Protein AF-A0A2L2WN17-F1 (afdb_monomer_lite)

Structure (mmCIF, N/CA/C/O backbone):
data_AF-A0A2L2WN17-F1
#
_entry.id   AF-A0A2L2WN17-F1
#
loop_
_atom_site.group_PDB
_atom_site.id
_atom_site.type_symbol
_atom_site.label_atom_id
_atom_site.label_alt_id
_atom_site.label_comp_id
_atom_site.label_asym_id
_atom_site.label_entity_id
_atom_site.label_seq_id
_atom_site.pdbx_PDB_ins_code
_atom_site.Cartn_x
_atom_site.Cartn_y
_atom_site.Cartn_z
_atom_site.occupancy
_atom_site.B_iso_or_equiv
_atom_site.auth_seq_id
_atom_site.auth_comp_id
_atom_site.auth_asym_id
_atom_site.auth_atom_id
_atom_site.pdbx_PDB_model_num
ATOM 1 N N . MET A 1 1 ? -17.931 32.678 -26.148 1.00 61.03 1 MET A N 1
ATOM 2 C CA . MET A 1 1 ? -17.870 31.227 -25.832 1.00 61.03 1 MET A CA 1
ATOM 3 C C . MET A 1 1 ? -16.464 30.674 -25.555 1.00 61.03 1 MET A C 1
ATOM 5 O O . MET A 1 1 ? -16.342 29.899 -24.617 1.00 61.03 1 MET A O 1
ATOM 9 N N . LYS A 1 2 ? -15.397 31.056 -26.283 1.00 66.25 2 LYS A N 1
ATOM 10 C CA . LYS A 1 2 ? -14.026 30.529 -26.046 1.00 66.25 2 LYS A CA 1
ATOM 11 C C . LYS A 1 2 ? -13.434 30.841 -24.654 1.00 66.25 2 LYS A C 1
ATOM 13 O O . LYS A 1 2 ? -12.719 30.012 -24.104 1.00 66.25 2 LYS A O 1
ATOM 18 N N . TRP A 1 3 ? -13.763 31.990 -24.060 1.00 65.88 3 TRP A N 1
ATOM 19 C CA . TRP A 1 3 ? -13.237 32.398 -22.746 1.00 65.88 3 TRP A CA 1
ATOM 20 C C . TRP A 1 3 ? -13.796 31.559 -21.579 1.00 65.88 3 TRP A C 1
ATOM 22 O O . TRP A 1 3 ? -13.046 31.158 -20.696 1.00 65.88 3 TRP A O 1
ATOM 32 N N . LEU A 1 4 ? -15.081 31.182 -21.633 1.00 68.19 4 LEU A N 1
ATOM 33 C CA . LEU A 1 4 ? -15.718 30.273 -20.665 1.00 68.19 4 LEU A CA 1
ATOM 34 C C . LEU A 1 4 ? -15.180 28.836 -20.743 1.00 68.19 4 LEU A C 1
ATOM 36 O O . LEU A 1 4 ? -15.290 28.088 -19.773 1.00 68.19 4 LEU A O 1
ATOM 40 N N . LYS A 1 5 ? -14.642 28.431 -21.902 1.00 78.00 5 LYS A N 1
ATOM 41 C CA . LYS A 1 5 ? -13.980 27.133 -22.083 1.00 78.00 5 LYS A CA 1
ATOM 42 C C . LYS A 1 5 ? -12.584 27.152 -21.448 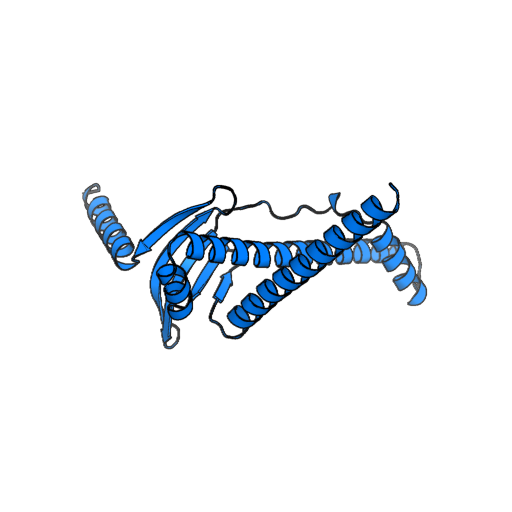1.00 78.00 5 LYS A C 1
ATOM 44 O O . LYS A 1 5 ? -12.337 26.342 -20.564 1.00 78.00 5 LYS A O 1
ATOM 49 N N . LYS A 1 6 ? -11.759 28.160 -21.765 1.00 78.25 6 LYS A N 1
ATOM 50 C CA . LYS A 1 6 ? -10.441 28.364 -21.128 1.00 78.25 6 LYS A CA 1
ATOM 51 C C . LYS A 1 6 ? -10.520 28.507 -19.604 1.00 78.25 6 LYS A C 1
ATOM 53 O O . LYS A 1 6 ? -9.694 27.952 -18.893 1.00 78.25 6 LYS A O 1
ATOM 58 N N . TRP A 1 7 ? -11.525 29.216 -19.084 1.00 81.38 7 TRP A N 1
ATOM 59 C CA . TRP A 1 7 ? -11.709 29.364 -17.635 1.00 81.38 7 TRP A CA 1
ATOM 60 C C . TRP A 1 7 ? -12.098 28.046 -16.947 1.00 81.38 7 TRP A C 1
ATOM 62 O O . TRP A 1 7 ? -11.632 27.757 -15.845 1.00 81.38 7 TRP A O 1
ATOM 72 N N . ARG A 1 8 ? -12.915 27.212 -17.608 1.00 80.69 8 ARG A N 1
ATOM 73 C CA . ARG A 1 8 ? -13.248 25.863 -17.122 1.00 80.69 8 ARG A CA 1
ATOM 74 C C . ARG A 1 8 ? -12.038 24.931 -17.145 1.00 80.69 8 ARG A C 1
ATOM 76 O O . ARG A 1 8 ? -11.821 24.240 -16.157 1.00 80.69 8 ARG A O 1
ATOM 83 N N . GLU A 1 9 ? -11.252 24.957 -18.218 1.00 85.31 9 GLU A N 1
ATOM 84 C CA . GLU A 1 9 ? -10.005 24.189 -18.349 1.00 85.31 9 GLU A CA 1
ATOM 85 C C . GLU A 1 9 ? -8.996 24.582 -17.258 1.00 85.31 9 GLU A C 1
ATOM 87 O O . GLU A 1 9 ? -8.499 23.716 -16.545 1.00 85.31 9 GLU A O 1
ATOM 92 N N . HIS A 1 10 ? -8.787 25.883 -17.024 1.00 84.56 10 HIS A N 1
ATOM 93 C CA . HIS A 1 10 ? -7.907 26.372 -15.956 1.00 84.56 10 HIS A CA 1
ATOM 94 C C . HIS A 1 10 ? -8.368 25.923 -14.562 1.00 84.56 10 HIS A C 1
ATOM 96 O O . HIS A 1 10 ? -7.569 25.448 -13.760 1.00 84.56 10 HIS A O 1
ATOM 102 N N . ARG A 1 11 ? -9.674 26.008 -14.266 1.00 86.62 11 ARG A N 1
ATOM 103 C CA . ARG A 1 11 ? -10.227 25.507 -12.995 1.00 86.62 11 ARG A CA 1
ATOM 104 C C . ARG A 1 11 ? -10.081 23.994 -12.836 1.00 86.62 11 ARG A C 1
ATOM 106 O O . ARG A 1 11 ? -9.944 23.524 -11.708 1.00 86.62 11 ARG A O 1
ATOM 113 N N . GLN A 1 12 ? -10.186 23.224 -13.918 1.00 85.50 12 GLN A N 1
ATOM 114 C CA . GLN A 1 12 ? -9.971 21.777 -13.871 1.00 85.50 12 GLN A CA 1
ATOM 115 C C . GLN A 1 12 ? -8.503 21.448 -13.597 1.00 85.50 12 GLN A C 1
ATOM 117 O O . GLN A 1 12 ? -8.232 20.609 -12.741 1.00 85.50 12 GLN A O 1
ATOM 122 N N . GLU A 1 13 ? -7.576 22.160 -14.234 1.00 87.12 13 GLU A N 1
ATOM 123 C CA . GLU A 1 13 ? -6.143 21.988 -13.998 1.00 87.12 13 GLU A CA 1
ATOM 124 C C . GLU A 1 13 ? -5.754 22.370 -12.562 1.00 87.12 13 GLU A C 1
ATOM 126 O O . GLU A 1 13 ? -5.099 21.596 -11.870 1.00 87.12 13 GLU A O 1
ATOM 131 N N . GLU A 1 14 ? -6.255 23.490 -12.033 1.00 87.69 14 GLU A N 1
ATOM 132 C CA . GLU A 1 14 ? -6.044 23.857 -10.625 1.00 87.69 14 GLU A CA 1
ATOM 133 C C . GLU A 1 14 ? -6.566 22.793 -9.651 1.00 87.69 14 GLU A C 1
ATOM 135 O O . GLU A 1 14 ? -5.920 22.492 -8.644 1.00 87.69 14 GLU A O 1
ATOM 140 N N . LYS A 1 15 ? -7.745 22.217 -9.925 1.00 86.56 15 LYS A N 1
ATOM 141 C CA . LYS A 1 15 ? -8.297 21.123 -9.112 1.00 86.56 15 LYS A CA 1
ATOM 142 C C . LYS A 1 15 ? -7.402 19.891 -9.170 1.00 86.56 15 LYS A C 1
ATOM 144 O O . LYS A 1 15 ? -7.154 19.286 -8.130 1.00 86.56 15 LYS A O 1
ATOM 149 N N . ARG A 1 16 ? -6.898 19.551 -10.357 1.00 81.06 16 ARG A N 1
ATOM 150 C CA . ARG A 1 16 ? -5.974 18.435 -10.562 1.00 81.06 16 ARG A CA 1
ATOM 151 C C . ARG A 1 16 ? -4.670 18.642 -9.794 1.00 81.06 16 ARG A C 1
ATOM 153 O O . ARG A 1 16 ? -4.265 17.752 -9.056 1.00 81.06 16 ARG A O 1
ATOM 160 N N . LEU A 1 17 ? -4.058 19.821 -9.890 1.00 86.25 17 LEU A N 1
ATOM 161 C CA . LEU A 1 17 ? -2.831 20.161 -9.162 1.00 86.25 17 LEU A CA 1
ATOM 162 C C . LEU A 1 17 ? -3.034 20.125 -7.643 1.00 86.25 17 LEU A C 1
ATOM 164 O O . LEU A 1 17 ? -2.201 19.580 -6.918 1.00 86.25 17 LEU A O 1
ATOM 168 N N . LYS A 1 18 ? -4.163 20.647 -7.147 1.00 86.88 18 LYS A N 1
ATOM 169 C CA . LYS A 1 18 ? -4.522 20.549 -5.723 1.00 86.88 18 LYS A CA 1
ATOM 170 C C . LYS A 1 18 ? -4.668 19.098 -5.275 1.00 86.88 18 LYS A C 1
ATOM 172 O O . LYS A 1 18 ? -4.179 18.748 -4.204 1.00 86.88 18 LYS A O 1
ATOM 177 N N . TRP A 1 19 ? -5.307 18.264 -6.090 1.00 78.94 19 TRP A N 1
ATOM 178 C CA . TRP A 1 19 ? -5.467 16.841 -5.807 1.00 78.94 19 TRP A CA 1
ATOM 179 C C . TRP A 1 19 ? -4.120 16.106 -5.788 1.00 78.94 19 TRP A C 1
ATOM 181 O O . TRP A 1 19 ? -3.834 15.399 -4.826 1.00 78.94 19 TRP A O 1
ATOM 191 N N . LEU A 1 20 ? -3.244 16.356 -6.766 1.00 82.38 20 LEU A N 1
ATOM 192 C CA . LEU A 1 20 ? -1.882 15.806 -6.796 1.00 82.38 20 LEU A CA 1
ATOM 193 C C . LEU A 1 20 ? -1.061 16.236 -5.574 1.00 82.38 20 LEU A C 1
ATOM 195 O O . LEU A 1 20 ? -0.372 15.418 -4.967 1.00 82.38 20 LEU A O 1
ATOM 199 N N . SER A 1 21 ? -1.165 17.504 -5.169 1.00 84.75 21 SER A N 1
ATOM 200 C CA . SER A 1 21 ? -0.503 18.006 -3.961 1.00 84.75 21 SER A CA 1
ATOM 201 C C . SER A 1 21 ? -1.023 17.316 -2.697 1.00 84.75 21 SER A C 1
ATOM 203 O O . SER A 1 21 ? -0.234 16.950 -1.826 1.00 84.75 21 SER A O 1
ATOM 205 N N . ALA A 1 22 ? -2.338 17.109 -2.590 1.00 83.31 22 ALA A N 1
ATOM 206 C CA . ALA A 1 22 ? -2.931 16.380 -1.474 1.00 83.31 22 ALA A CA 1
ATOM 207 C C . ALA A 1 22 ? -2.453 14.921 -1.439 1.00 83.31 22 ALA A C 1
ATOM 209 O O . ALA A 1 22 ? -2.042 14.447 -0.382 1.00 83.31 22 ALA A O 1
ATOM 210 N N . LEU A 1 23 ? -2.425 14.244 -2.590 1.00 83.00 23 LEU A N 1
ATOM 211 C CA . LEU A 1 23 ? -1.935 12.872 -2.707 1.0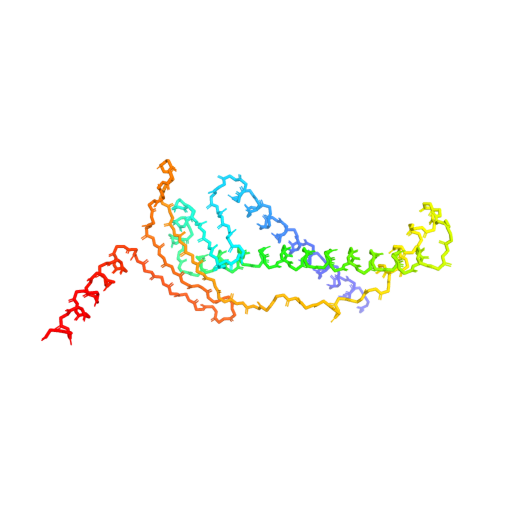0 83.00 23 LEU A CA 1
ATOM 212 C C . LEU A 1 23 ? -0.465 12.766 -2.279 1.00 83.00 23 LEU A C 1
ATOM 214 O O . LEU A 1 23 ? -0.126 11.934 -1.445 1.00 83.00 23 LEU A O 1
ATOM 218 N N . SER A 1 24 ? 0.397 13.665 -2.758 1.00 86.25 24 SER A N 1
ATOM 219 C CA . SER A 1 24 ? 1.812 13.712 -2.363 1.00 86.25 24 SER A CA 1
ATOM 220 C C . SER A 1 24 ? 1.996 13.850 -0.846 1.00 86.25 24 SER A C 1
ATOM 222 O O . SER A 1 24 ? 2.852 13.184 -0.265 1.00 86.25 24 SER A O 1
ATOM 224 N N . LYS A 1 25 ? 1.157 14.654 -0.180 1.00 89.69 25 LYS A N 1
ATOM 225 C CA . LYS A 1 25 ? 1.181 14.780 1.285 1.00 89.69 25 LYS A CA 1
ATOM 226 C C . LYS A 1 25 ? 0.793 13.480 1.984 1.00 89.69 25 LYS A C 1
ATOM 228 O O . LYS A 1 25 ? 1.418 13.143 2.983 1.00 89.69 25 LYS A O 1
ATOM 233 N N . VAL A 1 26 ? -0.206 12.758 1.472 1.00 88.44 26 VAL A N 1
ATOM 234 C CA . VAL A 1 26 ? -0.614 11.451 2.016 1.00 88.44 26 VAL A CA 1
ATOM 235 C C . VAL A 1 26 ? 0.555 10.468 1.955 1.00 88.44 26 VAL A C 1
ATOM 237 O O . VAL A 1 26 ? 0.923 9.908 2.985 1.00 88.44 26 VAL A O 1
ATOM 240 N N . PHE A 1 27 ? 1.211 10.346 0.797 1.00 89.75 27 PHE A N 1
ATOM 241 C CA . PHE A 1 27 ? 2.410 9.515 0.650 1.00 89.75 27 PHE A CA 1
ATOM 242 C C . PHE A 1 27 ? 3.519 9.918 1.628 1.00 89.75 27 PHE A C 1
ATOM 244 O O . PHE A 1 27 ? 4.039 9.068 2.343 1.00 89.75 27 PHE A O 1
ATOM 251 N N . ALA A 1 28 ? 3.826 11.213 1.740 1.00 91.31 28 ALA A N 1
ATOM 252 C CA . ALA A 1 28 ? 4.862 11.696 2.654 1.00 91.31 28 ALA A CA 1
ATOM 253 C C . ALA A 1 28 ? 4.559 11.383 4.133 1.00 91.31 28 ALA A C 1
ATOM 255 O O . ALA A 1 28 ? 5.471 11.102 4.914 1.00 91.31 28 ALA A O 1
ATOM 256 N N . ILE A 1 29 ? 3.284 11.425 4.534 1.00 91.81 29 ILE A N 1
ATOM 257 C CA . ILE A 1 29 ? 2.858 11.052 5.889 1.00 91.81 29 ILE A CA 1
ATOM 258 C C . ILE A 1 29 ? 3.088 9.557 6.125 1.00 91.81 29 ILE A C 1
ATOM 260 O O . ILE A 1 29 ? 3.677 9.199 7.146 1.00 91.81 29 ILE A O 1
ATOM 264 N N . PHE A 1 30 ? 2.684 8.695 5.190 1.00 92.38 30 PHE A N 1
ATOM 265 C CA . PHE A 1 30 ? 2.904 7.252 5.311 1.00 92.38 30 PHE A CA 1
ATOM 266 C C . PHE A 1 30 ? 4.386 6.882 5.284 1.00 92.38 30 PHE A C 1
ATOM 268 O O . PHE A 1 30 ? 4.824 6.091 6.115 1.00 92.38 30 PHE A O 1
ATOM 275 N N . ASP A 1 31 ? 5.182 7.498 4.408 1.00 90.94 31 ASP A N 1
ATOM 276 C CA . ASP A 1 31 ? 6.639 7.339 4.385 1.00 90.94 31 ASP A CA 1
ATOM 277 C C . ASP A 1 31 ? 7.243 7.657 5.754 1.00 90.94 31 ASP A C 1
ATOM 279 O O . ASP A 1 31 ? 8.063 6.898 6.274 1.00 90.94 31 ASP A O 1
ATOM 283 N N . LYS A 1 32 ? 6.804 8.762 6.372 1.00 93.88 32 LYS A N 1
ATOM 284 C CA . LYS A 1 32 ? 7.258 9.152 7.706 1.00 93.88 32 LYS A CA 1
ATOM 285 C C . LYS A 1 32 ? 6.842 8.127 8.757 1.00 93.88 32 LYS A C 1
ATOM 287 O O . LYS A 1 32 ? 7.698 7.717 9.533 1.00 93.88 32 LYS A O 1
ATOM 292 N N . MET A 1 33 ? 5.573 7.710 8.777 1.00 93.62 33 MET A N 1
ATOM 293 C CA . MET A 1 33 ? 5.065 6.705 9.721 1.00 93.62 33 MET A CA 1
ATOM 294 C C . MET A 1 33 ? 5.844 5.394 9.622 1.00 93.62 33 MET A C 1
ATOM 296 O O . MET A 1 33 ? 6.235 4.844 10.647 1.00 93.62 33 MET A O 1
ATOM 300 N N . ILE A 1 34 ? 6.130 4.934 8.404 1.00 91.31 34 ILE A N 1
ATOM 301 C CA . ILE A 1 34 ? 6.895 3.707 8.172 1.00 91.31 34 ILE A CA 1
ATOM 302 C C . ILE A 1 34 ? 8.338 3.868 8.643 1.00 91.31 34 ILE A C 1
ATOM 304 O O . ILE A 1 34 ? 8.858 3.023 9.368 1.00 91.31 34 ILE A O 1
ATOM 308 N N . ARG A 1 35 ? 8.980 4.988 8.300 1.00 91.25 35 ARG A N 1
ATOM 309 C CA . ARG A 1 35 ? 10.369 5.261 8.686 1.00 91.25 35 ARG A CA 1
ATOM 310 C C . ARG A 1 35 ? 10.570 5.318 10.201 1.00 91.25 35 ARG A C 1
ATOM 312 O O . ARG A 1 35 ? 11.632 4.928 10.672 1.00 91.25 35 ARG A O 1
ATOM 319 N N . VAL A 1 36 ? 9.591 5.829 10.946 1.00 91.69 36 VAL A N 1
ATOM 320 C CA . VAL A 1 36 ? 9.652 5.895 12.417 1.00 91.69 36 VAL A CA 1
ATOM 321 C C . VAL A 1 36 ? 9.047 4.666 13.105 1.00 91.69 36 VAL A C 1
ATOM 323 O O . VAL A 1 36 ? 8.895 4.675 14.320 1.00 91.69 36 VAL A O 1
ATOM 326 N N . GLY A 1 37 ? 8.691 3.619 12.351 1.00 89.75 37 GLY A N 1
ATOM 327 C CA . GLY A 1 37 ? 8.195 2.355 12.902 1.00 89.75 37 GLY A CA 1
ATOM 328 C C . GLY A 1 37 ? 6.753 2.388 13.419 1.00 89.75 37 GLY A C 1
ATOM 329 O O . GLY A 1 37 ? 6.331 1.459 14.095 1.00 89.75 37 GLY A O 1
ATOM 330 N N . LEU A 1 38 ? 5.975 3.427 13.100 1.00 93.12 38 LEU A N 1
ATOM 331 C CA . LEU A 1 38 ? 4.557 3.500 13.475 1.00 93.12 38 LEU A CA 1
ATOM 332 C C . LEU A 1 38 ? 3.673 2.599 12.606 1.00 93.12 38 LEU A C 1
ATOM 334 O O . LEU A 1 38 ? 2.580 2.223 13.018 1.00 93.12 38 LEU A O 1
ATOM 338 N N . VAL A 1 39 ? 4.130 2.285 11.395 1.00 94.06 39 VAL A N 1
ATOM 339 C CA . VAL A 1 39 ? 3.481 1.333 10.494 1.00 94.06 39 VAL A CA 1
ATOM 340 C C . VAL A 1 39 ? 4.556 0.451 9.872 1.00 94.06 39 VAL A C 1
ATOM 342 O O . VAL A 1 39 ? 5.579 0.947 9.414 1.00 94.06 39 VAL A O 1
ATOM 345 N N . SER A 1 40 ? 4.328 -0.853 9.821 1.00 92.44 40 SER A N 1
ATOM 346 C CA . SER A 1 40 ? 5.193 -1.814 9.138 1.00 92.44 40 SER A CA 1
ATOM 347 C C . SER A 1 40 ? 4.345 -2.700 8.238 1.00 92.44 40 SER A C 1
ATOM 349 O O . SER A 1 40 ? 3.269 -3.136 8.640 1.00 92.44 40 SER A O 1
ATOM 351 N N . TRP A 1 41 ? 4.820 -2.954 7.020 1.00 92.12 41 TRP A N 1
ATOM 352 C CA . TRP A 1 41 ? 4.136 -3.798 6.045 1.00 92.12 41 TRP A CA 1
ATOM 353 C C . TRP A 1 41 ? 5.006 -5.008 5.700 1.00 92.12 41 TRP A C 1
ATOM 355 O O . TRP A 1 41 ? 6.155 -4.853 5.285 1.00 92.12 41 TRP A O 1
ATOM 365 N N . ASN A 1 42 ? 4.455 -6.212 5.844 1.00 91.50 42 ASN A N 1
ATOM 366 C CA . ASN A 1 42 ? 5.044 -7.454 5.358 1.00 91.50 42 ASN A CA 1
ATOM 367 C C . ASN A 1 42 ? 4.393 -7.836 4.024 1.00 91.50 42 ASN A C 1
ATOM 369 O O . ASN A 1 42 ? 3.273 -8.348 3.988 1.00 91.50 42 ASN A O 1
ATOM 373 N N . ASP A 1 43 ? 5.125 -7.617 2.930 1.00 85.75 43 ASP A N 1
ATOM 374 C CA . ASP A 1 43 ? 4.650 -7.886 1.568 1.00 85.75 43 ASP A CA 1
ATOM 375 C C . ASP A 1 43 ? 4.315 -9.356 1.324 1.00 85.75 43 ASP A C 1
ATOM 377 O O . ASP A 1 43 ? 3.356 -9.659 0.620 1.00 85.75 43 ASP A O 1
ATOM 381 N N . LYS A 1 44 ? 5.089 -10.276 1.911 1.00 86.75 44 LYS A N 1
ATOM 382 C CA . LYS A 1 44 ? 4.940 -11.715 1.658 1.00 86.75 44 LYS A CA 1
ATOM 383 C C . LYS A 1 44 ? 3.658 -12.268 2.259 1.00 86.75 44 LYS A C 1
ATOM 385 O O . LYS A 1 44 ? 3.012 -13.115 1.656 1.00 86.75 44 LYS A O 1
ATOM 390 N N . GLU A 1 45 ? 3.317 -11.796 3.452 1.00 91.19 45 GLU A N 1
ATOM 391 C CA . GLU A 1 45 ? 2.159 -12.285 4.202 1.00 91.19 45 GLU A CA 1
ATOM 392 C C . GLU A 1 45 ? 0.928 -11.388 4.034 1.00 91.19 45 GLU A C 1
ATOM 394 O O . GLU A 1 45 ? -0.141 -11.745 4.515 1.00 91.19 45 GLU A O 1
ATOM 399 N N . ARG A 1 46 ? 1.061 -10.235 3.356 1.00 91.69 46 ARG A N 1
ATOM 400 C CA . ARG A 1 46 ? 0.036 -9.177 3.284 1.00 91.69 46 ARG A CA 1
ATOM 401 C C . ARG A 1 46 ? -0.454 -8.791 4.682 1.00 91.69 46 ARG A C 1
ATOM 403 O O . ARG A 1 46 ? -1.652 -8.759 4.955 1.00 91.69 46 ARG A O 1
ATOM 410 N N . ARG A 1 47 ? 0.508 -8.528 5.569 1.00 95.25 47 ARG A N 1
ATOM 411 C CA . ARG A 1 47 ? 0.258 -8.162 6.966 1.00 95.25 47 ARG A CA 1
ATOM 412 C C . ARG A 1 47 ? 0.754 -6.770 7.269 1.00 95.25 47 ARG A C 1
ATOM 414 O O . ARG A 1 47 ? 1.866 -6.408 6.888 1.00 95.25 47 ARG A O 1
ATOM 421 N N . VAL A 1 48 ? -0.041 -6.033 8.025 1.00 95.56 48 VAL A N 1
ATOM 422 C CA . VAL A 1 48 ? 0.300 -4.697 8.503 1.00 95.56 48 VAL A CA 1
ATOM 423 C C . VAL A 1 48 ? 0.386 -4.697 10.011 1.00 95.56 48 VAL A C 1
ATOM 425 O O . VAL A 1 48 ? -0.527 -5.149 10.689 1.00 95.56 48 VAL A O 1
ATOM 428 N N . PHE A 1 49 ? 1.446 -4.115 10.546 1.00 95.12 49 PHE A N 1
ATOM 429 C CA . PHE A 1 49 ? 1.558 -3.798 11.961 1.00 95.12 49 PHE A CA 1
ATOM 430 C C . PHE A 1 49 ? 1.418 -2.290 12.126 1.00 95.12 49 PHE A C 1
ATOM 432 O O . PHE A 1 49 ? 2.110 -1.524 11.457 1.00 95.12 49 PHE A O 1
ATOM 439 N N . ILE A 1 50 ? 0.497 -1.865 12.981 1.00 96.19 50 ILE A N 1
ATOM 440 C CA . ILE A 1 50 ? 0.126 -0.465 13.190 1.00 96.19 50 ILE A CA 1
ATOM 441 C C . ILE A 1 50 ? 0.304 -0.177 14.673 1.00 96.19 50 ILE A C 1
ATOM 443 O O . ILE A 1 50 ? -0.242 -0.892 15.512 1.00 96.19 50 ILE A O 1
ATOM 447 N N . SER A 1 51 ? 1.061 0.859 15.014 1.00 95.06 51 SER A N 1
ATOM 448 C CA . SER A 1 51 ? 1.233 1.235 16.412 1.00 95.06 51 SER A CA 1
ATOM 449 C C . SER A 1 51 ? -0.090 1.695 17.022 1.00 95.06 51 SER A C 1
ATOM 451 O O . SER A 1 51 ? -0.911 2.357 16.375 1.00 95.06 51 SER A O 1
ATOM 453 N N . GLU A 1 52 ? -0.297 1.356 18.290 1.00 95.12 52 GLU A N 1
ATOM 454 C CA . GLU A 1 52 ? -1.507 1.684 19.037 1.00 95.12 52 GLU A CA 1
ATOM 455 C C . GLU A 1 52 ? -1.842 3.179 18.981 1.00 95.12 52 GLU A C 1
ATOM 457 O O . GLU A 1 52 ? -2.988 3.489 18.650 1.00 95.12 52 GLU A O 1
ATOM 462 N N . PRO A 1 53 ? -0.905 4.128 19.194 1.00 93.75 53 PRO A N 1
ATOM 463 C CA . PRO A 1 53 ? -1.250 5.546 19.149 1.00 93.75 53 PRO A CA 1
ATOM 464 C C . PRO A 1 53 ? -1.836 5.980 17.799 1.00 93.75 53 PRO A C 1
ATOM 466 O O . PRO A 1 53 ? -2.752 6.803 17.756 1.00 93.75 53 PRO A O 1
ATOM 469 N N . VAL A 1 54 ? -1.343 5.415 16.690 1.00 94.88 54 VAL A N 1
ATOM 470 C CA . VAL A 1 54 ? -1.868 5.700 15.347 1.00 94.88 54 VAL A CA 1
ATOM 471 C C . VAL A 1 54 ? -3.249 5.085 15.171 1.00 94.88 54 VAL A C 1
ATOM 473 O O . VAL A 1 54 ? -4.167 5.774 14.722 1.00 94.88 54 VAL A O 1
ATOM 476 N N . ALA A 1 55 ? -3.416 3.816 15.546 1.00 95.94 55 ALA A N 1
ATOM 477 C CA . ALA A 1 55 ? -4.703 3.138 15.452 1.00 95.94 55 ALA A CA 1
ATOM 478 C C . ALA A 1 55 ? -5.776 3.869 16.271 1.00 95.94 55 ALA A C 1
ATOM 480 O O . ALA A 1 55 ? -6.815 4.239 15.726 1.00 95.94 55 ALA A O 1
ATOM 481 N N . LEU A 1 56 ? -5.497 4.169 17.543 1.00 95.25 56 LEU A N 1
ATOM 482 C CA . LEU A 1 56 ? -6.414 4.891 18.426 1.00 95.25 56 LEU A CA 1
ATOM 483 C C . LEU A 1 56 ? -6.775 6.269 17.872 1.00 95.25 56 LEU A C 1
ATOM 485 O O . LEU A 1 56 ? -7.946 6.641 17.902 1.00 95.25 56 LEU A O 1
ATOM 489 N N . PHE A 1 57 ? -5.811 7.007 17.311 1.00 95.62 57 PHE A N 1
ATOM 490 C CA . PHE A 1 57 ? -6.074 8.317 16.715 1.00 95.62 57 PHE A CA 1
ATOM 491 C C . PHE A 1 57 ? -7.122 8.256 15.595 1.00 95.62 57 PHE A C 1
ATOM 493 O O . PHE A 1 57 ? -8.012 9.106 15.545 1.00 95.62 57 PHE A O 1
ATOM 500 N N . PHE A 1 58 ? -7.038 7.273 14.695 1.00 96.12 58 PHE A N 1
ATOM 501 C CA . PHE A 1 58 ? -7.989 7.141 13.587 1.00 96.12 58 PHE A CA 1
ATOM 502 C C . PHE A 1 58 ? -9.304 6.479 14.006 1.00 96.12 58 PHE A C 1
ATOM 504 O O . PHE A 1 58 ? -10.362 6.913 13.551 1.00 96.12 58 PHE A O 1
ATOM 511 N N . ILE A 1 59 ? -9.260 5.482 14.894 1.00 95.38 59 ILE A N 1
ATOM 512 C CA . ILE A 1 59 ? -10.452 4.809 15.430 1.00 95.38 59 ILE A CA 1
ATOM 513 C C . ILE A 1 59 ? -11.314 5.794 16.227 1.00 95.38 59 ILE A C 1
ATOM 515 O O . ILE A 1 59 ? -12.530 5.824 16.040 1.00 95.38 59 ILE A O 1
ATOM 519 N N . ALA A 1 60 ? -10.705 6.660 17.044 1.00 96.19 60 ALA A N 1
ATOM 520 C CA . ALA A 1 60 ? -11.417 7.679 17.820 1.00 96.19 60 ALA A CA 1
ATOM 521 C C . ALA A 1 60 ? -12.166 8.700 16.944 1.00 96.19 60 ALA A C 1
ATOM 523 O O . ALA A 1 60 ? -13.119 9.327 17.398 1.00 96.19 60 ALA A O 1
ATOM 524 N N . GLN A 1 61 ? -11.773 8.854 15.676 1.00 96.44 61 GLN A N 1
ATOM 525 C CA . GLN A 1 61 ? -12.473 9.701 14.702 1.00 96.44 61 GLN A CA 1
ATOM 526 C C . GLN A 1 61 ? -13.618 8.974 13.975 1.00 96.44 61 GLN A C 1
ATOM 528 O O . GLN A 1 61 ? -14.261 9.554 13.096 1.00 96.44 61 GLN A O 1
ATOM 533 N N . GLY A 1 62 ? -13.873 7.712 14.323 1.00 96.12 62 GLY A N 1
ATOM 534 C CA . GLY A 1 62 ? -14.948 6.884 13.795 1.00 96.12 62 GLY A CA 1
ATOM 535 C C . GLY A 1 62 ? -14.502 5.889 12.721 1.00 96.12 62 GLY A C 1
ATOM 536 O O . GLY A 1 62 ? -13.491 6.060 12.036 1.00 96.12 62 GLY A O 1
ATOM 537 N N . ALA A 1 63 ? -15.325 4.854 12.527 1.00 93.94 63 ALA A N 1
ATOM 538 C CA . ALA A 1 63 ? -15.033 3.728 11.637 1.00 93.94 63 ALA A CA 1
ATOM 539 C C . ALA A 1 63 ? -14.708 4.151 10.193 1.00 93.94 63 ALA A C 1
ATOM 541 O O . ALA A 1 63 ? -13.800 3.601 9.578 1.00 93.94 63 ALA A O 1
ATOM 542 N N . GLY A 1 64 ? -15.390 5.171 9.659 1.00 96.06 64 GLY A N 1
ATOM 543 C CA . GLY A 1 64 ? -15.117 5.670 8.307 1.00 96.06 64 GLY A CA 1
ATOM 544 C C . GLY A 1 64 ? -13.708 6.257 8.147 1.00 96.06 64 GLY A C 1
ATOM 545 O O . GLY A 1 64 ? -13.069 6.065 7.113 1.00 96.06 64 GLY A O 1
ATOM 546 N N . ARG A 1 65 ? -13.185 6.938 9.177 1.00 95.88 65 ARG A N 1
ATOM 547 C CA . ARG A 1 65 ? -11.819 7.487 9.168 1.00 95.88 65 ARG A CA 1
ATOM 548 C C . ARG A 1 65 ? -10.776 6.393 9.298 1.00 95.88 65 ARG A C 1
ATOM 550 O O . ARG A 1 65 ? -9.761 6.461 8.610 1.00 95.88 65 ARG A O 1
ATOM 557 N N . TRP A 1 66 ? -11.058 5.378 10.108 1.00 96.88 66 TRP A N 1
ATOM 558 C CA . TRP A 1 66 ? -10.219 4.193 10.207 1.00 96.88 66 TRP A CA 1
ATOM 559 C C . TRP A 1 66 ? -10.123 3.435 8.879 1.00 96.88 66 TRP A C 1
ATOM 561 O O . TRP A 1 66 ? -9.021 3.226 8.379 1.00 96.88 66 TRP A O 1
ATOM 571 N N . LYS A 1 67 ? -11.259 3.138 8.238 1.00 96.81 67 LYS A N 1
ATOM 572 C CA . LYS A 1 67 ? -11.281 2.529 6.900 1.00 96.81 67 LYS A CA 1
ATOM 573 C C . LYS A 1 67 ? -10.512 3.365 5.883 1.00 96.81 67 LYS A C 1
ATOM 575 O O . LYS A 1 67 ? -9.616 2.852 5.235 1.00 96.81 67 LYS A O 1
ATOM 580 N N . THR A 1 68 ? -10.766 4.677 5.833 1.00 94.94 68 THR A N 1
ATOM 581 C CA . THR A 1 68 ? -10.046 5.597 4.931 1.00 94.94 68 THR A CA 1
ATOM 582 C C . THR A 1 68 ? -8.531 5.552 5.152 1.00 94.94 68 THR A C 1
ATOM 584 O O . THR A 1 68 ? -7.757 5.624 4.197 1.00 94.94 68 THR A O 1
ATOM 587 N N . PHE A 1 69 ? -8.082 5.459 6.405 1.00 95.62 69 PHE A N 1
ATOM 588 C CA . PHE A 1 69 ? -6.668 5.286 6.719 1.00 95.62 69 PHE A CA 1
ATOM 589 C C . PHE A 1 69 ? -6.127 3.969 6.141 1.00 95.62 69 PHE A C 1
ATOM 591 O O . PHE A 1 69 ? -5.102 4.000 5.460 1.00 95.62 69 PHE A O 1
ATOM 598 N N . LEU A 1 70 ? -6.838 2.853 6.337 1.00 96.81 70 LEU A N 1
ATOM 599 C CA . LEU A 1 70 ? -6.469 1.541 5.798 1.00 96.81 70 LEU A CA 1
ATOM 600 C C . LEU A 1 70 ? -6.448 1.522 4.261 1.00 96.81 70 LEU A C 1
ATOM 602 O O . LEU A 1 70 ? -5.482 1.026 3.681 1.00 96.81 70 LEU A O 1
ATOM 606 N N . SER A 1 71 ? -7.438 2.122 3.588 1.00 94.81 71 SER A N 1
ATOM 607 C CA . SER A 1 71 ? -7.460 2.218 2.120 1.00 94.81 71 SER A CA 1
ATOM 608 C C . SER A 1 71 ? -6.289 3.049 1.601 1.00 94.81 71 SER A C 1
ATOM 610 O O . SER A 1 71 ? -5.625 2.659 0.646 1.00 94.81 71 SER A O 1
ATOM 612 N N . ASN A 1 72 ? -5.992 4.190 2.232 1.00 93.19 72 ASN A N 1
ATOM 613 C CA . ASN A 1 72 ? -4.870 5.022 1.800 1.00 93.19 72 ASN A CA 1
ATOM 614 C C . ASN A 1 72 ? -3.526 4.320 2.022 1.00 93.19 72 ASN A C 1
ATOM 616 O O . ASN A 1 72 ? -2.652 4.398 1.158 1.00 93.19 72 ASN A O 1
ATOM 620 N N . LEU A 1 73 ? -3.373 3.613 3.146 1.00 94.19 73 LEU A N 1
ATOM 621 C CA . LEU A 1 73 ? -2.190 2.802 3.416 1.00 94.19 73 LEU A CA 1
ATOM 622 C C . LEU A 1 73 ? -2.002 1.739 2.326 1.00 94.19 73 LEU A C 1
ATOM 624 O O . LEU A 1 73 ? -0.909 1.612 1.771 1.00 94.19 73 LEU A O 1
ATOM 628 N N . TYR A 1 74 ? -3.078 1.031 1.984 1.00 93.81 74 TYR A N 1
ATOM 629 C CA . TYR A 1 74 ? -3.089 0.034 0.920 1.00 93.81 74 TYR A CA 1
ATOM 630 C C . TYR A 1 74 ? -2.704 0.631 -0.436 1.00 93.81 74 TYR A C 1
ATOM 632 O O . TYR A 1 74 ? -1.808 0.118 -1.102 1.00 93.81 74 TYR A O 1
ATOM 640 N N . CYS A 1 75 ? -3.308 1.756 -0.823 1.00 91.00 75 CYS A N 1
ATOM 641 C CA . CYS A 1 75 ? -2.987 2.457 -2.066 1.00 91.00 75 CYS A CA 1
ATOM 642 C C . CYS A 1 75 ? -1.507 2.855 -2.139 1.00 91.00 75 CYS A C 1
ATOM 644 O O . CYS A 1 75 ? -0.864 2.662 -3.172 1.00 91.00 75 CYS A O 1
ATOM 646 N N . CYS A 1 76 ? -0.946 3.382 -1.046 1.00 91.31 76 CYS A N 1
ATOM 647 C CA . CYS A 1 76 ? 0.476 3.711 -0.983 1.00 91.31 76 CYS A CA 1
ATOM 648 C C . CYS A 1 76 ? 1.354 2.469 -1.165 1.00 91.31 76 CYS A C 1
ATOM 650 O O . CYS A 1 76 ? 2.358 2.532 -1.880 1.00 91.31 76 CYS A O 1
ATOM 652 N N . GLN A 1 77 ? 0.973 1.342 -0.564 1.00 91.00 77 GLN A N 1
ATOM 653 C CA . GLN A 1 77 ? 1.722 0.100 -0.703 1.00 91.00 77 GLN A CA 1
ATOM 654 C C . GLN A 1 77 ? 1.617 -0.494 -2.110 1.00 91.00 77 GLN A C 1
ATOM 656 O O . GLN A 1 77 ? 2.635 -0.870 -2.690 1.00 91.00 77 GLN A O 1
ATOM 661 N N . MET A 1 78 ? 0.420 -0.526 -2.694 1.00 90.81 78 MET A N 1
ATOM 662 C CA . MET A 1 78 ? 0.215 -1.028 -4.053 1.00 90.81 78 MET A CA 1
ATOM 663 C C . MET A 1 78 ? 0.968 -0.199 -5.081 1.00 90.81 78 MET A C 1
ATOM 665 O O . MET A 1 78 ? 1.625 -0.768 -5.946 1.00 90.81 78 MET A O 1
ATOM 669 N N . TYR A 1 79 ? 0.971 1.128 -4.942 1.00 89.94 79 TYR A N 1
ATOM 670 C CA . TYR A 1 79 ? 1.768 1.991 -5.809 1.00 89.94 79 TYR A CA 1
ATOM 671 C C . TYR A 1 79 ? 3.261 1.634 -5.758 1.00 89.94 79 TYR A C 1
ATOM 673 O O . TYR A 1 79 ? 3.912 1.518 -6.795 1.00 89.94 79 TYR A O 1
ATOM 681 N N . ARG A 1 80 ? 3.815 1.413 -4.559 1.00 89.25 80 ARG A N 1
ATOM 682 C CA . ARG A 1 80 ? 5.222 1.011 -4.397 1.00 89.25 80 ARG A CA 1
ATOM 683 C C . ARG A 1 80 ? 5.503 -0.354 -5.015 1.00 89.25 80 ARG A C 1
ATOM 685 O O . ARG A 1 80 ? 6.532 -0.517 -5.667 1.00 89.25 80 ARG A O 1
ATOM 692 N N . LEU A 1 81 ? 4.602 -1.315 -4.825 1.00 90.12 81 LEU A N 1
ATOM 693 C CA . LEU A 1 81 ? 4.743 -2.660 -5.372 1.00 90.12 81 LEU A CA 1
ATOM 694 C C . LEU A 1 81 ? 4.690 -2.647 -6.906 1.00 90.12 81 LEU A C 1
ATOM 696 O O . LEU A 1 81 ? 5.566 -3.224 -7.547 1.00 90.12 81 LEU A O 1
ATOM 700 N N . GLN A 1 82 ? 3.731 -1.922 -7.485 1.00 91.25 82 GLN A N 1
ATOM 701 C CA . GLN A 1 82 ? 3.614 -1.726 -8.931 1.00 91.25 82 GLN A CA 1
ATOM 702 C C . GLN A 1 82 ? 4.848 -1.021 -9.499 1.00 91.25 82 GLN A C 1
ATOM 704 O O . GLN A 1 82 ? 5.423 -1.483 -10.481 1.00 91.25 82 GLN A O 1
ATOM 709 N N . GLN A 1 83 ? 5.317 0.053 -8.857 1.00 90.94 83 GLN A N 1
ATOM 710 C CA . GLN A 1 83 ? 6.521 0.764 -9.292 1.00 90.94 83 GLN A CA 1
ATOM 711 C C . GLN A 1 83 ? 7.757 -0.139 -9.261 1.00 90.94 83 GLN A C 1
ATOM 713 O O . GLN A 1 83 ? 8.593 -0.075 -10.163 1.00 90.94 83 GLN A O 1
ATOM 718 N N . LYS A 1 84 ? 7.880 -0.981 -8.231 1.00 91.06 84 LYS A N 1
ATOM 719 C CA . LYS A 1 84 ? 8.963 -1.955 -8.126 1.00 91.06 84 LYS A CA 1
ATOM 720 C C . LYS A 1 84 ? 8.888 -2.985 -9.254 1.00 91.06 84 LYS A C 1
ATOM 722 O O . LYS A 1 84 ? 9.872 -3.141 -9.963 1.00 91.06 84 LYS A O 1
ATOM 727 N N . GLN A 1 85 ? 7.734 -3.621 -9.462 1.00 92.12 85 GLN A N 1
ATOM 728 C CA . GLN A 1 85 ? 7.544 -4.604 -10.537 1.00 92.12 85 GLN A CA 1
ATOM 729 C C . GLN A 1 85 ? 7.815 -4.010 -11.922 1.00 92.12 85 GLN A C 1
ATOM 731 O O . GLN A 1 85 ? 8.488 -4.633 -12.737 1.00 92.12 85 GLN A O 1
ATOM 736 N N . TRP A 1 86 ? 7.350 -2.784 -12.165 1.00 93.31 86 TRP A N 1
ATOM 737 C CA . TRP A 1 86 ? 7.620 -2.051 -13.398 1.00 93.31 86 TRP A CA 1
ATOM 738 C C . TRP A 1 86 ? 9.122 -1.844 -13.628 1.00 93.31 86 TRP A C 1
ATOM 740 O O . TRP A 1 86 ? 9.645 -2.147 -14.700 1.00 93.31 86 TRP A O 1
ATOM 750 N N . ASN A 1 87 ? 9.837 -1.368 -12.607 1.00 92.25 87 ASN A N 1
ATOM 751 C CA . ASN A 1 87 ? 11.278 -1.144 -12.694 1.00 92.25 87 ASN A CA 1
ATOM 752 C C . ASN A 1 87 ? 12.052 -2.459 -12.879 1.00 92.25 87 ASN A C 1
ATOM 754 O O . ASN A 1 87 ? 12.957 -2.520 -13.711 1.00 92.25 87 ASN A O 1
ATOM 758 N N . ASP A 1 88 ? 11.687 -3.504 -12.132 1.00 93.00 88 ASP A N 1
ATOM 759 C CA . ASP A 1 88 ? 12.307 -4.829 -12.216 1.00 93.00 88 ASP A CA 1
ATOM 760 C C . ASP A 1 88 ? 12.113 -5.429 -13.619 1.00 93.00 88 ASP A C 1
ATOM 762 O O . ASP A 1 88 ? 13.065 -5.945 -14.208 1.00 93.00 88 ASP A O 1
ATOM 766 N N . TYR A 1 89 ? 10.918 -5.278 -14.200 1.00 93.81 89 TYR A N 1
ATOM 767 C CA . TYR A 1 89 ? 10.620 -5.710 -15.566 1.00 93.81 89 TYR A CA 1
ATOM 768 C C . TYR A 1 89 ? 11.469 -4.973 -16.609 1.00 93.81 89 TYR A C 1
ATOM 770 O O . TYR A 1 89 ? 12.097 -5.609 -17.455 1.00 93.81 89 TYR A O 1
ATOM 778 N N . ILE A 1 90 ? 11.570 -3.639 -16.520 1.00 93.06 90 ILE A N 1
ATOM 779 C CA . ILE A 1 90 ? 12.427 -2.853 -17.423 1.00 93.06 90 ILE A CA 1
ATOM 780 C C . ILE A 1 90 ? 13.877 -3.338 -17.351 1.00 93.06 90 ILE A C 1
ATOM 782 O O . ILE A 1 90 ? 14.516 -3.543 -18.387 1.00 93.06 90 ILE A O 1
ATOM 786 N N . ILE A 1 91 ? 14.403 -3.529 -16.139 1.00 94.12 91 ILE A N 1
ATOM 787 C CA . ILE A 1 91 ? 15.781 -3.982 -15.925 1.00 94.12 91 ILE A CA 1
ATOM 788 C C . ILE A 1 91 ? 15.993 -5.374 -16.525 1.00 94.12 91 ILE A C 1
ATOM 790 O O . ILE A 1 91 ? 17.021 -5.607 -17.169 1.00 94.12 91 ILE A O 1
ATOM 794 N N . ASP A 1 92 ? 15.040 -6.289 -16.356 1.00 95.06 92 ASP A N 1
ATOM 795 C CA . ASP A 1 92 ? 15.099 -7.633 -16.929 1.00 95.06 92 ASP A CA 1
ATOM 796 C C . ASP A 1 92 ? 15.105 -7.594 -18.466 1.00 95.06 92 ASP A C 1
ATOM 798 O O . ASP A 1 92 ? 16.011 -8.152 -19.096 1.00 95.06 92 ASP A O 1
ATOM 802 N N . CYS A 1 93 ? 14.184 -6.850 -19.086 1.00 94.50 93 CYS A N 1
ATOM 803 C CA . CYS A 1 93 ? 14.139 -6.658 -20.538 1.00 94.50 93 CYS A CA 1
ATOM 804 C C . CYS A 1 93 ? 15.452 -6.078 -21.078 1.00 94.50 93 CYS A C 1
ATOM 806 O O . CYS A 1 93 ? 16.024 -6.601 -22.039 1.00 94.50 93 CYS A O 1
ATOM 808 N N . GLN A 1 94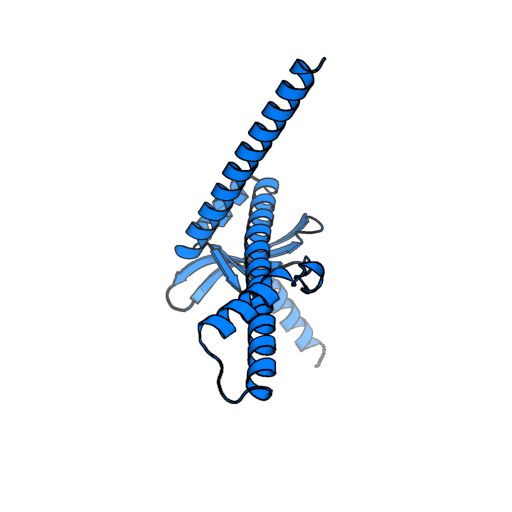 ? 15.970 -5.028 -20.437 1.00 95.25 94 GLN A N 1
ATOM 809 C CA . GLN A 1 94 ? 17.246 -4.408 -20.793 1.00 95.25 94 GLN A CA 1
ATOM 810 C C . GLN A 1 94 ? 18.416 -5.388 -20.664 1.00 95.25 94 GLN A C 1
ATOM 812 O O . GLN A 1 94 ? 19.280 -5.450 -21.542 1.00 95.25 94 GLN A O 1
ATOM 817 N N . THR A 1 95 ? 18.453 -6.166 -19.584 1.00 95.56 95 THR A N 1
ATOM 818 C CA . THR A 1 95 ? 19.506 -7.156 -19.329 1.00 95.56 95 THR A CA 1
ATOM 819 C C . THR A 1 95 ? 19.477 -8.257 -20.383 1.00 95.56 95 THR A C 1
ATOM 821 O O . THR A 1 95 ? 20.521 -8.583 -20.952 1.00 95.56 95 THR A O 1
ATOM 824 N N . LYS A 1 96 ? 18.289 -8.769 -20.722 1.00 95.75 96 LYS A N 1
ATOM 825 C CA . LYS A 1 96 ? 18.090 -9.760 -21.788 1.00 95.75 96 LYS A CA 1
ATOM 826 C C . LYS A 1 96 ? 18.504 -9.217 -23.155 1.00 95.75 96 LYS A C 1
ATOM 828 O O . LYS A 1 96 ? 19.215 -9.907 -23.883 1.00 95.75 96 LYS A O 1
ATOM 833 N N . ALA A 1 97 ? 18.122 -7.987 -23.498 1.00 94.69 97 ALA A N 1
ATOM 834 C CA . ALA A 1 97 ? 18.477 -7.361 -24.773 1.00 94.69 97 ALA A CA 1
ATOM 835 C C . ALA A 1 97 ? 19.996 -7.164 -24.919 1.00 94.69 97 ALA A C 1
ATOM 837 O O . ALA A 1 97 ? 20.581 -7.526 -25.943 1.00 94.69 97 ALA A O 1
ATOM 838 N N . VAL A 1 98 ? 20.662 -6.661 -23.873 1.00 95.06 98 VAL A N 1
ATOM 839 C CA . VAL A 1 98 ? 22.128 -6.528 -23.851 1.00 95.06 98 VAL A CA 1
ATOM 840 C C . VAL A 1 98 ? 22.803 -7.899 -23.908 1.00 95.06 98 VAL A C 1
ATOM 842 O O . VAL A 1 98 ? 23.785 -8.057 -24.631 1.00 95.06 98 VAL A O 1
ATOM 845 N N . GLY A 1 99 ? 22.279 -8.893 -23.185 1.00 93.50 99 GLY A N 1
ATOM 846 C CA . GLY A 1 99 ? 22.773 -10.271 -23.201 1.00 93.50 99 GLY A CA 1
ATOM 847 C C . GLY A 1 99 ? 22.730 -10.895 -24.596 1.00 93.50 99 GLY A C 1
ATOM 848 O O . GLY A 1 99 ? 23.749 -11.398 -25.063 1.00 93.50 99 GLY A O 1
ATOM 849 N N . ARG A 1 100 ? 21.597 -10.770 -25.302 1.00 93.81 100 ARG A N 1
ATOM 850 C CA . ARG A 1 100 ? 21.453 -11.218 -26.701 1.00 93.81 100 ARG A CA 1
ATOM 851 C C . ARG A 1 100 ? 22.459 -10.534 -27.619 1.00 93.81 100 ARG A C 1
ATOM 853 O O . ARG A 1 100 ? 23.142 -11.197 -28.393 1.00 93.81 100 ARG A O 1
ATOM 860 N N . ARG A 1 101 ? 22.636 -9.217 -27.485 1.00 92.00 101 ARG A N 1
ATOM 861 C CA . ARG A 1 101 ? 23.616 -8.521 -28.321 1.00 92.00 101 ARG A CA 1
ATOM 862 C C . ARG A 1 101 ? 25.048 -8.963 -28.016 1.00 92.00 101 ARG A C 1
ATOM 864 O O . ARG A 1 101 ? 25.829 -9.125 -28.942 1.00 92.00 101 ARG A O 1
ATOM 871 N N . ARG A 1 102 ? 25.396 -9.216 -26.749 1.00 92.06 102 ARG A N 1
ATOM 872 C CA . ARG A 1 102 ? 26.718 -9.752 -26.368 1.00 92.06 102 ARG A CA 1
ATOM 873 C C . ARG A 1 102 ? 27.018 -11.115 -26.977 1.00 92.06 102 ARG A C 1
ATOM 875 O O . ARG A 1 102 ? 28.180 -11.378 -27.247 1.00 92.06 102 ARG A O 1
ATOM 882 N N . SER A 1 103 ? 26.013 -11.959 -27.211 1.00 92.44 103 SER A N 1
ATOM 883 C CA . SER A 1 103 ? 26.234 -13.237 -27.900 1.00 92.44 103 SER A CA 1
ATOM 884 C C . SER A 1 103 ? 26.489 -13.098 -29.406 1.00 92.44 103 SER A C 1
ATOM 886 O O . SER A 1 103 ? 27.016 -14.024 -30.009 1.00 92.44 103 SER A O 1
ATOM 888 N N . GLU A 1 104 ? 26.149 -11.959 -30.015 1.00 92.19 104 GLU A N 1
ATOM 889 C CA . GLU A 1 104 ? 26.277 -11.734 -31.464 1.00 92.19 104 GLU A CA 1
ATOM 890 C C . GLU A 1 104 ? 27.558 -10.988 -31.863 1.00 92.19 104 GLU A C 1
ATOM 892 O O . GLU A 1 104 ? 27.963 -11.036 -33.023 1.00 92.19 104 GLU A O 1
ATOM 897 N N . VAL A 1 105 ? 28.186 -10.257 -30.937 1.00 90.69 105 VAL A N 1
ATOM 898 C CA . VAL A 1 105 ? 29.364 -9.419 -31.212 1.00 90.69 105 VAL A CA 1
ATOM 899 C C . VAL A 1 105 ? 30.473 -9.644 -30.191 1.00 90.69 105 VAL A C 1
ATOM 901 O O . VAL A 1 105 ? 30.228 -9.690 -28.991 1.00 90.69 105 VAL A O 1
ATOM 904 N N . ALA A 1 106 ? 31.716 -9.709 -30.681 1.00 81.69 106 ALA A N 1
ATOM 905 C CA . ALA A 1 106 ? 32.907 -9.984 -29.872 1.00 81.69 106 ALA A CA 1
ATOM 906 C C . ALA A 1 106 ? 33.186 -8.922 -28.792 1.00 81.69 106 ALA A C 1
ATOM 908 O O . ALA A 1 106 ? 33.726 -9.240 -27.734 1.00 81.69 106 ALA A O 1
ATOM 909 N N . MET A 1 107 ? 32.820 -7.660 -29.037 1.00 88.81 107 MET A N 1
ATOM 910 C CA . MET A 1 107 ? 32.961 -6.582 -28.063 1.00 88.81 107 MET A CA 1
ATOM 911 C C . MET A 1 107 ? 31.813 -5.582 -28.205 1.00 88.81 107 MET A C 1
ATOM 913 O O . MET A 1 107 ? 31.435 -5.209 -29.312 1.00 88.81 107 MET A O 1
ATOM 917 N N . LEU A 1 108 ? 31.274 -5.141 -27.070 1.00 91.62 108 LEU A N 1
ATOM 918 C CA . LEU A 1 108 ? 30.227 -4.124 -26.986 1.00 91.62 108 LEU A CA 1
ATOM 919 C C . LEU A 1 108 ? 30.782 -2.893 -26.286 1.00 91.62 108 LEU A C 1
ATOM 921 O O . LEU A 1 108 ? 31.267 -2.979 -25.153 1.00 91.62 108 LEU A O 1
ATOM 925 N N . THR A 1 109 ? 30.685 -1.739 -26.937 1.00 93.38 109 THR A N 1
ATOM 926 C CA . THR A 1 109 ? 31.079 -0.475 -26.312 1.00 93.38 109 THR A CA 1
ATOM 927 C C . THR A 1 109 ? 30.046 -0.043 -25.269 1.00 93.38 109 THR A C 1
ATOM 929 O O . THR A 1 109 ? 28.865 -0.392 -25.336 1.00 93.38 109 THR A O 1
ATOM 932 N N . LYS A 1 110 ? 30.463 0.780 -24.298 1.00 93.50 110 LYS A N 1
ATOM 933 C CA . LYS A 1 110 ? 29.535 1.349 -23.303 1.00 93.50 110 LYS A CA 1
ATOM 934 C C . LYS A 1 110 ? 28.417 2.175 -23.956 1.00 93.50 110 LYS A C 1
ATOM 936 O O . LYS A 1 110 ? 27.278 2.109 -23.504 1.00 93.50 110 LYS A O 1
ATOM 941 N N . ALA A 1 111 ? 28.734 2.911 -25.024 1.00 94.25 111 ALA A N 1
ATOM 942 C CA . ALA A 1 111 ? 27.765 3.719 -25.761 1.00 94.25 111 ALA A CA 1
ATOM 943 C C . ALA A 1 111 ? 26.679 2.856 -26.423 1.00 94.25 111 ALA A C 1
ATOM 945 O O . ALA A 1 111 ? 25.498 3.196 -26.381 1.00 94.25 111 ALA A O 1
ATOM 946 N N . GLU A 1 112 ? 27.055 1.707 -26.985 1.00 92.25 112 GLU A N 1
ATOM 947 C CA . GLU A 1 112 ? 26.096 0.776 -27.581 1.00 92.25 112 GLU A CA 1
ATOM 948 C C . GLU A 1 112 ? 25.225 0.084 -26.537 1.00 92.25 112 GLU A C 1
ATOM 950 O O . GLU A 1 112 ? 24.024 -0.048 -26.759 1.00 92.25 112 GLU A O 1
ATOM 955 N N . VAL A 1 113 ? 25.795 -0.314 -25.393 1.00 94.12 113 VAL A N 1
ATOM 956 C CA . VAL A 1 113 ? 25.018 -0.872 -24.272 1.00 94.12 113 VAL A CA 1
ATOM 957 C C . VAL A 1 113 ? 23.932 0.111 -23.840 1.00 94.12 113 VAL A C 1
ATOM 959 O O . VAL A 1 113 ? 22.775 -0.275 -23.688 1.00 94.12 113 VAL A O 1
ATOM 962 N N . GLU A 1 114 ? 24.283 1.386 -23.692 1.00 94.94 114 GLU A N 1
ATOM 963 C CA . GLU A 1 114 ? 23.332 2.424 -23.302 1.00 94.94 114 GLU A CA 1
ATOM 964 C C . GLU A 1 114 ? 22.270 2.674 -24.384 1.00 94.94 114 GLU A C 1
ATOM 966 O O . GLU A 1 114 ? 21.083 2.779 -24.079 1.00 94.94 114 GLU A O 1
ATOM 971 N N . ARG A 1 115 ? 22.660 2.675 -25.665 1.00 94.62 115 ARG A N 1
ATOM 972 C CA . ARG A 1 115 ? 21.710 2.774 -26.783 1.00 94.62 115 ARG A CA 1
ATOM 973 C C . ARG A 1 115 ? 20.696 1.627 -26.775 1.00 94.62 115 ARG A C 1
ATOM 975 O O . ARG A 1 115 ? 19.507 1.874 -26.967 1.00 94.62 115 ARG A O 1
ATOM 982 N N . ILE A 1 116 ? 21.145 0.391 -26.540 1.00 93.81 116 ILE A N 1
ATOM 983 C CA . ILE A 1 116 ? 20.272 -0.792 -26.463 1.00 93.81 116 ILE A CA 1
ATOM 984 C C . ILE A 1 116 ? 19.297 -0.649 -25.297 1.00 93.81 116 ILE A C 1
ATOM 986 O O . ILE A 1 116 ? 18.105 -0.882 -25.477 1.00 93.81 116 ILE A O 1
ATOM 990 N N . ARG A 1 117 ? 19.775 -0.222 -24.122 1.00 94.25 117 ARG A N 1
ATOM 991 C CA . ARG A 1 117 ? 18.929 -0.021 -22.937 1.00 94.25 117 ARG A CA 1
ATOM 992 C C . ARG A 1 117 ? 17.818 0.993 -23.173 1.00 94.25 117 ARG A C 1
ATOM 994 O O . ARG A 1 117 ? 16.676 0.701 -22.828 1.00 94.25 117 ARG A O 1
ATOM 1001 N N . ARG A 1 118 ? 18.139 2.137 -23.785 1.00 93.00 118 ARG A N 1
ATOM 1002 C CA . ARG A 1 118 ? 17.152 3.174 -24.136 1.00 93.00 118 ARG A CA 1
ATOM 1003 C C . ARG A 1 118 ? 16.139 2.664 -25.147 1.00 93.00 118 ARG A C 1
ATOM 1005 O O . ARG A 1 118 ? 14.955 2.674 -24.860 1.00 93.00 118 ARG A O 1
ATOM 1012 N N . THR A 1 119 ? 16.621 2.092 -26.250 1.00 94.00 119 THR A N 1
ATOM 1013 C CA . THR A 1 119 ? 15.749 1.529 -27.296 1.00 94.00 119 THR A CA 1
ATOM 1014 C C . THR A 1 119 ? 14.819 0.449 -26.739 1.00 94.00 119 THR A C 1
ATOM 1016 O O . THR A 1 119 ? 13.665 0.358 -27.135 1.00 94.00 119 THR A O 1
ATOM 1019 N N . THR A 1 120 ? 15.315 -0.361 -25.797 1.00 92.12 120 THR A N 1
ATOM 1020 C CA . THR A 1 120 ? 14.506 -1.376 -25.113 1.00 92.12 120 THR A CA 1
ATOM 1021 C C . THR A 1 120 ? 13.464 -0.720 -24.211 1.00 92.12 120 THR A C 1
ATOM 1023 O O . THR A 1 120 ? 12.303 -1.084 -24.299 1.00 92.12 120 THR A O 1
ATOM 1026 N N . ALA A 1 121 ? 13.848 0.258 -23.383 1.00 89.56 121 ALA A N 1
ATOM 1027 C CA . ALA A 1 121 ? 12.917 0.961 -22.497 1.00 89.56 121 ALA A CA 1
ATOM 1028 C C . ALA A 1 121 ? 11.803 1.692 -23.262 1.00 89.56 121 ALA A C 1
ATOM 1030 O O . ALA A 1 121 ? 10.648 1.614 -22.860 1.00 89.56 121 ALA A O 1
ATOM 1031 N N . ASP A 1 122 ? 12.138 2.338 -24.381 1.00 90.62 122 ASP A N 1
ATOM 1032 C CA . ASP A 1 122 ? 11.184 3.064 -25.228 1.00 90.62 122 ASP A CA 1
ATOM 1033 C C . ASP A 1 122 ? 10.146 2.132 -25.881 1.00 90.62 122 ASP A C 1
ATOM 1035 O O . ASP A 1 122 ? 9.053 2.568 -26.237 1.00 90.62 122 ASP A O 1
ATOM 1039 N N . GLY A 1 123 ? 10.486 0.849 -26.047 1.00 88.19 123 GLY A N 1
ATOM 1040 C CA . GLY A 1 123 ? 9.620 -0.166 -26.646 1.00 88.19 123 GLY A CA 1
ATOM 1041 C C . GLY A 1 123 ? 8.763 -0.957 -25.655 1.00 88.19 123 GLY A C 1
ATOM 1042 O O . GLY A 1 123 ? 7.996 -1.808 -26.097 1.00 88.19 123 GLY A O 1
ATOM 1043 N N . ILE A 1 124 ? 8.895 -0.728 -24.343 1.00 89.88 124 ILE A N 1
ATOM 1044 C CA . ILE A 1 124 ? 8.162 -1.483 -23.316 1.00 89.88 124 ILE A CA 1
ATOM 1045 C C . ILE A 1 124 ? 6.797 -0.843 -23.043 1.00 89.88 124 ILE A C 1
ATOM 1047 O O . ILE A 1 124 ? 6.699 0.352 -22.761 1.00 89.88 124 ILE A O 1
ATOM 1051 N N . SER A 1 125 ? 5.741 -1.659 -23.053 1.00 87.94 125 SER A N 1
ATOM 1052 C CA . SER A 1 125 ? 4.394 -1.249 -22.658 1.00 87.94 125 SER A CA 1
ATOM 1053 C C . SER A 1 125 ? 4.089 -1.648 -21.215 1.00 87.94 125 SER A C 1
ATOM 1055 O O . SER A 1 125 ? 4.473 -2.720 -20.754 1.00 87.94 125 SER A O 1
ATOM 1057 N N . MET A 1 126 ? 3.314 -0.820 -20.504 1.00 82.38 126 MET A N 1
ATOM 1058 C CA . MET A 1 126 ? 2.776 -1.182 -19.181 1.00 82.38 126 MET A CA 1
ATOM 1059 C C . MET A 1 126 ? 1.830 -2.384 -19.226 1.00 82.38 126 MET A C 1
ATOM 1061 O O . MET A 1 126 ? 1.642 -3.034 -18.207 1.00 82.38 126 MET A O 1
ATOM 1065 N N . GLN A 1 127 ? 1.252 -2.694 -20.388 1.00 84.75 127 GLN A N 1
ATOM 1066 C CA . GLN A 1 127 ? 0.352 -3.841 -20.558 1.00 84.75 127 GLN A CA 1
ATOM 1067 C C . GLN A 1 127 ? 1.083 -5.189 -20.501 1.00 84.75 127 GLN A C 1
ATOM 1069 O O . GLN A 1 127 ? 0.444 -6.210 -20.273 1.00 84.75 127 GLN A O 1
ATOM 1074 N N . ASP A 1 128 ? 2.406 -5.187 -20.681 1.00 83.75 128 ASP A N 1
ATOM 1075 C CA . ASP A 1 128 ? 3.225 -6.401 -20.656 1.00 83.75 128 ASP A CA 1
ATOM 1076 C C . ASP A 1 128 ? 3.627 -6.807 -19.226 1.00 83.75 128 ASP A C 1
ATOM 1078 O O . ASP A 1 128 ? 4.287 -7.829 -19.033 1.00 83.75 128 ASP A O 1
ATOM 1082 N N . VAL A 1 129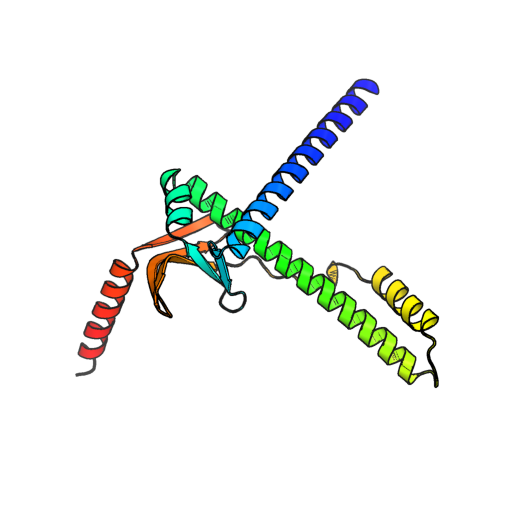 ? 3.262 -6.000 -18.222 1.00 88.12 129 VAL A N 1
ATOM 1083 C CA . VAL A 1 129 ? 3.598 -6.231 -16.815 1.00 88.12 129 VAL A CA 1
ATOM 1084 C C . VAL A 1 129 ? 2.376 -6.725 -16.060 1.00 88.12 129 VAL A C 1
ATOM 1086 O O . VAL A 1 129 ? 1.342 -6.061 -16.008 1.00 88.12 129 VAL A O 1
ATOM 1089 N N . ASP A 1 130 ? 2.527 -7.888 -15.434 1.00 86.81 130 ASP A N 1
ATOM 1090 C CA . ASP A 1 130 ? 1.515 -8.466 -14.558 1.00 86.81 130 ASP A CA 1
ATOM 1091 C C . ASP A 1 130 ? 1.539 -7.761 -13.194 1.00 86.81 130 ASP A C 1
ATOM 1093 O O . ASP A 1 130 ? 2.324 -8.091 -12.299 1.00 86.81 130 ASP A O 1
ATOM 1097 N N . PHE A 1 131 ? 0.732 -6.706 -13.080 1.00 87.38 131 PHE A N 1
ATOM 1098 C CA . PHE A 1 131 ? 0.602 -5.932 -11.851 1.00 87.38 131 PHE A CA 1
ATOM 1099 C C . PHE A 1 131 ? -0.210 -6.685 -10.790 1.00 87.38 131 PHE A C 1
ATOM 1101 O O . PHE A 1 131 ? -1.093 -7.478 -11.116 1.00 87.38 131 PHE A O 1
ATOM 1108 N N . PRO A 1 132 ? 0.018 -6.409 -9.493 1.00 84.69 132 PRO A N 1
ATOM 1109 C CA . PRO A 1 132 ? -0.662 -7.114 -8.423 1.00 84.69 132 PRO A CA 1
ATOM 1110 C C . PRO A 1 132 ? -2.149 -6.759 -8.452 1.00 84.69 132 PRO A C 1
ATOM 1112 O O . PRO A 1 132 ? -2.519 -5.582 -8.520 1.00 84.69 132 PRO A O 1
ATOM 1115 N N . THR A 1 133 ? -2.999 -7.776 -8.356 1.00 86.69 133 THR A N 1
ATOM 1116 C CA . THR A 1 133 ? -4.442 -7.592 -8.185 1.00 86.69 133 THR A CA 1
ATOM 1117 C C . THR A 1 133 ? -4.761 -7.030 -6.806 1.00 86.69 133 THR A C 1
ATOM 1119 O O . THR A 1 133 ? -4.044 -7.309 -5.840 1.00 86.69 133 THR A O 1
ATOM 1122 N N . ILE A 1 134 ? -5.882 -6.314 -6.699 1.00 86.88 134 ILE A N 1
ATOM 1123 C CA . ILE A 1 134 ? -6.390 -5.858 -5.406 1.00 86.88 134 ILE A CA 1
ATOM 1124 C C . ILE A 1 134 ? -6.733 -7.079 -4.543 1.00 86.88 134 ILE A C 1
ATOM 1126 O O . ILE A 1 134 ? -7.379 -8.012 -5.017 1.00 86.88 134 ILE A O 1
ATOM 1130 N N . GLN A 1 135 ? -6.242 -7.109 -3.304 1.00 91.56 135 GLN A N 1
ATOM 1131 C CA . GLN A 1 135 ? -6.404 -8.239 -2.387 1.00 91.56 135 GLN A CA 1
ATOM 1132 C C . GLN A 1 135 ? -6.589 -7.755 -0.945 1.00 91.56 135 GLN A C 1
ATOM 1134 O O . GLN A 1 135 ? -5.946 -6.770 -0.558 1.00 91.56 135 GLN A O 1
ATOM 1139 N N . PRO A 1 136 ? -7.386 -8.476 -0.132 1.00 95.56 136 PRO A N 1
ATOM 1140 C CA . PRO A 1 136 ? -7.482 -8.222 1.296 1.00 95.56 136 PRO A CA 1
ATOM 1141 C C . PRO A 1 136 ? -6.137 -8.383 2.001 1.00 95.56 136 PRO A C 1
ATOM 1143 O O . PRO A 1 136 ? -5.273 -9.167 1.584 1.00 95.56 136 PRO A O 1
ATOM 1146 N N . PHE A 1 137 ? -5.983 -7.670 3.110 1.00 96.81 137 PHE A N 1
ATOM 1147 C CA . PHE A 1 137 ? -4.816 -7.776 3.975 1.00 96.81 137 PHE A CA 1
ATOM 1148 C C . PHE A 1 137 ? -5.218 -7.866 5.443 1.00 96.81 137 PHE A C 1
ATOM 1150 O O . PHE A 1 137 ? -6.252 -7.344 5.866 1.00 96.81 137 PHE A O 1
ATOM 1157 N N . GLU A 1 138 ? -4.367 -8.519 6.223 1.00 97.44 138 GLU A N 1
ATOM 1158 C CA . GLU A 1 138 ? -4.512 -8.605 7.672 1.00 97.44 138 GLU A CA 1
ATOM 1159 C C . GLU A 1 138 ? -3.782 -7.426 8.323 1.00 97.44 138 GLU A C 1
ATOM 1161 O O . GLU A 1 138 ? -2.719 -6.996 7.864 1.00 97.44 138 GLU A O 1
ATOM 1166 N N . PHE A 1 139 ? -4.311 -6.911 9.426 1.00 97.38 139 PHE A N 1
ATOM 1167 C CA . PHE A 1 139 ? -3.635 -5.901 10.228 1.00 97.38 139 PHE A CA 1
ATOM 1168 C C . PHE A 1 139 ? -3.640 -6.250 11.715 1.00 97.38 139 PHE A C 1
ATOM 1170 O O . PHE A 1 139 ? -4.538 -6.917 12.229 1.00 97.38 139 PHE A O 1
ATOM 1177 N N . PHE A 1 140 ? -2.624 -5.747 12.406 1.00 96.38 140 PHE A N 1
ATOM 1178 C CA . PHE A 1 140 ? -2.360 -5.955 13.821 1.00 96.38 140 PHE A CA 1
ATOM 1179 C C . PHE A 1 140 ? -2.094 -4.598 14.465 1.00 96.38 140 PHE A C 1
ATOM 1181 O O . PHE A 1 140 ? -1.208 -3.864 14.023 1.00 96.38 140 PHE A O 1
ATOM 1188 N N . VAL A 1 141 ? -2.840 -4.263 15.516 1.00 96.50 141 VAL A N 1
ATOM 1189 C CA . VAL A 1 141 ? -2.568 -3.076 16.337 1.00 96.50 141 VAL A CA 1
ATOM 1190 C C . VAL A 1 141 ? -1.666 -3.479 17.495 1.00 96.50 141 VAL A C 1
ATOM 1192 O O . VAL A 1 141 ? -2.013 -4.393 18.245 1.00 96.50 141 VAL A O 1
ATOM 1195 N N . VAL A 1 142 ? -0.526 -2.805 17.645 1.00 94.69 142 VAL A N 1
ATOM 1196 C CA . VAL A 1 142 ? 0.521 -3.162 18.617 1.00 94.69 142 VAL A CA 1
ATOM 1197 C C . VAL A 1 142 ? 0.830 -2.010 19.577 1.00 94.69 142 VAL A C 1
ATOM 1199 O O . VAL A 1 142 ? 1.063 -0.888 19.139 1.00 94.69 142 VAL A O 1
ATOM 1202 N N . GLN A 1 143 ? 0.820 -2.284 20.884 1.00 87.69 143 GLN A N 1
ATOM 1203 C CA . GLN A 1 143 ? 0.995 -1.276 21.945 1.00 87.69 143 GLN A CA 1
ATOM 1204 C C . GLN A 1 143 ? 2.431 -0.759 22.039 1.00 87.69 143 GLN A C 1
ATOM 1206 O O . GLN A 1 143 ? 2.666 0.444 22.066 1.00 87.69 143 GLN A O 1
ATOM 1211 N N . ASP A 1 144 ? 3.392 -1.676 22.060 1.00 71.19 144 ASP A N 1
ATOM 1212 C CA . ASP A 1 144 ? 4.816 -1.373 22.096 1.00 71.19 144 ASP A CA 1
ATOM 1213 C C . ASP A 1 144 ? 5.609 -2.639 21.745 1.00 71.19 144 ASP A C 1
ATOM 1215 O O . ASP A 1 144 ? 5.094 -3.762 21.859 1.00 71.19 144 ASP A O 1
ATOM 1219 N N . VAL A 1 145 ? 6.859 -2.464 21.325 1.00 63.12 145 VAL A N 1
ATOM 1220 C CA . VAL A 1 145 ? 7.804 -3.564 21.094 1.00 63.12 145 VAL A CA 1
ATOM 1221 C C . VAL A 1 145 ? 8.845 -3.511 22.209 1.00 63.12 145 VAL A C 1
ATOM 1223 O O . VAL A 1 145 ? 9.811 -2.756 22.138 1.00 63.12 145 VAL A O 1
ATOM 1226 N N . VAL A 1 146 ? 8.642 -4.297 23.270 1.00 53.56 146 VAL A N 1
ATOM 1227 C CA . VAL A 1 146 ? 9.613 -4.406 24.369 1.00 53.56 146 VAL A CA 1
ATOM 1228 C C . VAL A 1 146 ? 10.512 -5.613 24.096 1.00 53.56 146 VAL A C 1
ATOM 1230 O O . VAL A 1 146 ? 10.116 -6.763 24.296 1.00 53.56 146 VAL A O 1
ATOM 1233 N N . GLY A 1 147 ? 11.731 -5.358 23.612 1.00 62.56 147 GLY A N 1
ATOM 1234 C CA . GLY A 1 147 ? 12.634 -6.418 23.142 1.00 62.56 147 GLY A CA 1
ATOM 1235 C C . GLY A 1 147 ? 12.087 -7.099 21.882 1.00 62.56 147 GLY A C 1
ATOM 1236 O O . GLY A 1 147 ? 11.647 -6.416 20.969 1.00 62.56 147 GLY A O 1
ATOM 1237 N N . ASP A 1 148 ? 12.059 -8.435 21.843 1.00 58.19 148 ASP A N 1
ATOM 1238 C CA . ASP A 1 148 ? 11.518 -9.204 20.702 1.00 58.19 148 ASP A CA 1
ATOM 1239 C C . ASP A 1 148 ? 10.012 -9.517 20.822 1.00 58.19 148 ASP A C 1
ATOM 1241 O O . ASP A 1 148 ? 9.462 -10.298 20.041 1.00 58.19 148 ASP A O 1
ATOM 1245 N N . LYS A 1 149 ? 9.316 -8.960 21.823 1.00 66.19 149 LYS A N 1
ATOM 1246 C CA . LYS A 1 149 ? 7.899 -9.252 22.075 1.00 66.19 149 LYS A CA 1
ATOM 1247 C C . LYS A 1 149 ? 7.039 -8.017 21.841 1.00 66.19 149 LYS A C 1
ATOM 1249 O O . LYS A 1 149 ? 7.096 -7.051 22.597 1.00 66.19 149 LYS A O 1
ATOM 1254 N N . ALA A 1 150 ? 6.206 -8.092 20.807 1.00 75.81 150 ALA A N 1
ATOM 1255 C CA . ALA A 1 150 ? 5.148 -7.125 20.555 1.00 75.81 150 ALA A CA 1
ATOM 1256 C C . ALA A 1 150 ? 3.850 -7.567 21.246 1.00 75.81 150 ALA A C 1
ATOM 1258 O O . ALA A 1 150 ? 3.417 -8.715 21.101 1.00 75.81 150 ALA A O 1
ATOM 1259 N N . THR A 1 151 ? 3.207 -6.649 21.967 1.00 89.69 151 THR A N 1
ATOM 1260 C CA . THR A 1 151 ? 1.863 -6.879 22.514 1.00 89.69 151 THR A CA 1
ATOM 1261 C C . THR A 1 151 ? 0.826 -6.507 21.462 1.00 89.69 151 THR A C 1
ATOM 1263 O O . THR A 1 151 ? 0.653 -5.331 21.142 1.00 89.69 151 THR A O 1
ATOM 1266 N N . VAL A 1 152 ? 0.142 -7.517 20.921 1.00 92.75 152 VAL A N 1
ATOM 1267 C CA . VAL A 1 152 ? -0.972 -7.338 19.981 1.00 92.75 152 VAL A CA 1
ATOM 1268 C C . VAL A 1 152 ? -2.246 -7.047 20.768 1.00 92.75 152 VAL A C 1
ATOM 1270 O O . VAL A 1 152 ? -2.637 -7.840 21.623 1.00 92.75 152 VAL A O 1
ATOM 1273 N N . LEU A 1 153 ? -2.887 -5.923 20.462 1.00 94.56 153 LEU A N 1
ATOM 1274 C CA . LEU A 1 153 ? -4.137 -5.484 21.082 1.00 94.56 153 LEU A CA 1
ATOM 1275 C C . LEU A 1 153 ? -5.349 -5.853 20.231 1.00 94.56 153 LEU A C 1
ATOM 1277 O O . LEU A 1 153 ? -6.350 -6.353 20.739 1.00 94.56 153 LEU A O 1
ATOM 1281 N N . TRP A 1 154 ? -5.244 -5.626 18.923 1.00 96.25 154 TRP A N 1
ATOM 1282 C CA . TRP A 1 154 ? -6.317 -5.881 17.971 1.00 96.25 154 TRP A CA 1
ATOM 1283 C C . TRP A 1 154 ? -5.785 -6.575 16.735 1.00 96.25 154 TRP A C 1
ATOM 1285 O O . TRP A 1 154 ? -4.649 -6.341 16.317 1.00 96.25 154 TRP A O 1
ATOM 1295 N N . VAL A 1 155 ? -6.648 -7.378 16.132 1.00 96.81 155 VAL A N 1
ATOM 1296 C CA . VAL A 1 155 ? -6.418 -8.007 14.838 1.00 96.81 155 VAL A CA 1
ATOM 1297 C C . VAL A 1 155 ? -7.610 -7.750 13.939 1.00 96.81 155 VAL A C 1
ATOM 1299 O O . VAL A 1 155 ? -8.741 -7.614 14.413 1.00 96.81 155 VAL A O 1
ATOM 1302 N N . GLY A 1 156 ? -7.368 -7.693 12.640 1.00 97.12 156 GLY A N 1
ATOM 1303 C CA . GLY A 1 156 ? -8.447 -7.580 11.683 1.00 97.12 156 GLY A CA 1
ATOM 1304 C C . GLY A 1 156 ? -8.023 -7.883 10.263 1.00 97.12 156 GLY A C 1
ATOM 1305 O O . GLY A 1 156 ? -6.842 -8.043 9.964 1.00 97.12 156 GLY A O 1
ATOM 1306 N N . THR A 1 157 ? -9.021 -7.960 9.397 1.00 97.75 157 THR A N 1
ATOM 1307 C CA . THR A 1 157 ? -8.864 -8.067 7.950 1.00 97.75 157 THR A CA 1
ATOM 1308 C C . THR A 1 157 ? -9.581 -6.891 7.316 1.00 97.75 157 THR A C 1
ATOM 1310 O O . THR A 1 157 ? -10.678 -6.520 7.738 1.00 97.75 157 THR A O 1
ATOM 1313 N N . TYR A 1 158 ? -8.952 -6.292 6.314 1.00 98.00 158 TYR A N 1
ATOM 1314 C CA . TYR A 1 158 ? -9.574 -5.258 5.505 1.00 98.00 158 TYR A CA 1
ATOM 1315 C C . TYR A 1 158 ? -9.489 -5.632 4.034 1.00 98.00 158 TYR A C 1
ATOM 1317 O O . TYR A 1 158 ? -8.412 -5.956 3.525 1.00 98.00 158 TYR A O 1
ATOM 1325 N N . ASP A 1 159 ? -10.635 -5.577 3.366 1.00 97.19 159 ASP A N 1
ATOM 1326 C CA . ASP A 1 159 ? -10.743 -5.729 1.925 1.00 97.19 159 ASP A CA 1
ATOM 1327 C C . ASP A 1 159 ? -10.927 -4.344 1.280 1.00 97.19 159 ASP A C 1
ATOM 1329 O O . ASP A 1 159 ? -11.993 -3.737 1.414 1.00 97.19 159 ASP A O 1
ATOM 1333 N N . PRO A 1 160 ? -9.899 -3.816 0.594 1.00 94.12 160 PRO A N 1
ATOM 1334 C CA . PRO A 1 160 ? -9.972 -2.510 -0.051 1.00 94.12 160 PRO A CA 1
ATOM 1335 C C . PRO A 1 160 ? -10.877 -2.485 -1.293 1.00 94.12 160 PRO A C 1
ATOM 1337 O O . PRO A 1 160 ? -11.231 -1.390 -1.728 1.00 94.12 160 PRO A O 1
ATOM 1340 N N . ASP A 1 161 ? -11.243 -3.637 -1.868 1.00 93.50 161 ASP A N 1
ATOM 1341 C CA . ASP A 1 161 ? -12.151 -3.710 -3.022 1.00 93.50 161 ASP A CA 1
ATOM 1342 C C . ASP A 1 161 ? -13.617 -3.606 -2.581 1.00 93.50 161 ASP A C 1
ATOM 1344 O O . ASP A 1 161 ? -14.403 -2.839 -3.139 1.00 93.50 161 ASP A O 1
ATOM 1348 N N . THR A 1 162 ? -13.978 -4.330 -1.518 1.00 95.19 162 THR A N 1
ATOM 1349 C CA . THR A 1 162 ? -15.356 -4.376 -0.994 1.00 95.19 162 THR A CA 1
ATOM 1350 C C . THR A 1 162 ? -15.617 -3.409 0.166 1.00 95.19 162 THR A C 1
ATOM 1352 O O . THR A 1 162 ? -16.758 -3.268 0.609 1.00 95.19 162 THR A O 1
ATOM 1355 N N . ASP A 1 163 ? -14.579 -2.733 0.666 1.00 94.19 163 ASP A N 1
ATOM 1356 C CA . ASP A 1 163 ? -14.587 -1.904 1.882 1.00 94.19 163 ASP A CA 1
ATOM 1357 C C . ASP A 1 163 ? -15.061 -2.659 3.144 1.00 94.19 163 ASP A C 1
ATOM 1359 O O . ASP A 1 163 ? -15.536 -2.064 4.120 1.00 94.19 163 ASP A O 1
ATOM 1363 N N . VAL A 1 164 ? -14.941 -3.988 3.158 1.00 96.69 164 VAL A N 1
ATOM 1364 C CA . VAL A 1 164 ? -15.291 -4.817 4.317 1.00 96.69 164 VAL A CA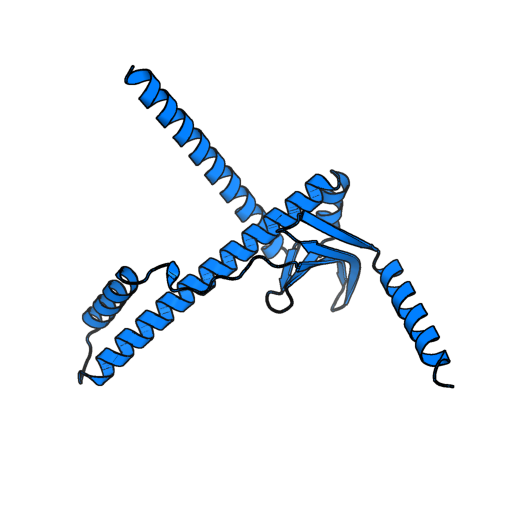 1
ATOM 1365 C C . VAL A 1 164 ? -14.157 -4.769 5.340 1.00 96.69 164 VAL A C 1
ATOM 1367 O O . VAL A 1 164 ? -12.987 -4.959 5.013 1.00 96.69 164 VAL A O 1
ATOM 1370 N N . LEU A 1 165 ? -14.517 -4.490 6.596 1.00 97.00 165 LEU A N 1
ATOM 1371 C CA . LEU A 1 165 ? -13.604 -4.435 7.735 1.00 97.00 165 LEU A CA 1
ATOM 1372 C C . LEU A 1 165 ? -14.113 -5.372 8.827 1.00 97.00 165 LEU A C 1
ATOM 1374 O O . LEU A 1 165 ? -15.142 -5.081 9.436 1.00 97.00 165 LEU A O 1
ATOM 1378 N N . ASP A 1 166 ? -13.331 -6.404 9.124 1.00 96.38 166 ASP A N 1
ATOM 1379 C CA . ASP A 1 166 ? -13.529 -7.275 10.280 1.00 96.38 166 ASP A CA 1
ATOM 1380 C C . ASP A 1 166 ? -12.408 -7.040 11.284 1.00 96.38 166 ASP A C 1
ATOM 1382 O O . ASP A 1 166 ? -11.230 -7.083 10.935 1.00 96.38 166 ASP A O 1
ATOM 1386 N N . MET A 1 167 ? -12.762 -6.764 12.538 1.00 95.88 167 MET A N 1
ATOM 1387 C CA . MET A 1 167 ? -11.800 -6.396 13.574 1.00 95.88 167 MET A CA 1
ATOM 1388 C C . MET A 1 167 ? -12.254 -6.908 14.939 1.00 95.88 167 MET A C 1
ATOM 1390 O O . MET A 1 167 ? -13.425 -6.789 15.297 1.00 95.88 167 MET A O 1
ATOM 1394 N N . ALA A 1 168 ? -11.317 -7.451 15.713 1.00 96.06 168 ALA A N 1
ATOM 1395 C CA . ALA A 1 168 ? -11.569 -7.980 17.046 1.00 96.06 168 ALA A CA 1
ATOM 1396 C C . ALA A 1 168 ? -10.386 -7.728 17.987 1.00 96.06 168 ALA A C 1
ATOM 1398 O O . ALA A 1 168 ? -9.228 -7.651 17.567 1.00 96.06 168 ALA A O 1
ATOM 1399 N N . GLU A 1 169 ? -10.682 -7.636 19.283 1.00 94.94 169 GLU A N 1
ATOM 1400 C CA . GLU A 1 169 ? -9.657 -7.631 20.324 1.00 94.94 169 GLU A CA 1
ATOM 1401 C C . GLU A 1 169 ? -8.910 -8.963 20.326 1.00 94.94 169 GLU A C 1
ATOM 1403 O O . GLU A 1 169 ? -9.515 -10.043 20.305 1.00 94.94 169 GLU A O 1
ATOM 1408 N N . TRP A 1 170 ? -7.586 -8.896 20.408 1.00 92.94 170 TRP A N 1
ATOM 1409 C CA . TRP A 1 170 ? -6.736 -10.077 20.350 1.00 92.94 170 TRP A CA 1
ATOM 1410 C C . TRP A 1 170 ? -7.012 -11.057 21.493 1.00 92.94 170 TRP A C 1
ATOM 1412 O O . TRP A 1 170 ? -7.044 -12.267 21.272 1.00 92.94 170 TRP A O 1
ATOM 1422 N N . ASP A 1 171 ? -7.301 -10.561 22.696 1.00 91.56 171 ASP A N 1
ATOM 1423 C CA . ASP A 1 171 ? -7.639 -11.417 23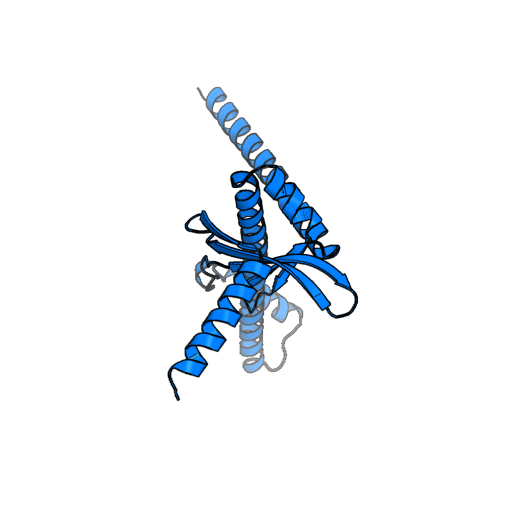.837 1.00 91.56 171 ASP A CA 1
ATOM 1424 C C . ASP A 1 171 ? -8.933 -12.209 23.614 1.00 91.56 171 ASP A C 1
ATOM 1426 O O . ASP A 1 171 ? -9.054 -13.360 24.041 1.00 91.56 171 ASP A O 1
ATOM 1430 N N . SER A 1 172 ? -9.904 -11.630 22.908 1.00 91.44 172 SER A N 1
ATOM 1431 C CA . SER A 1 172 ? -11.143 -12.322 22.545 1.00 91.44 172 SER A CA 1
ATOM 1432 C C . SER A 1 172 ? -10.888 -13.417 21.510 1.00 91.44 172 SER A C 1
ATOM 1434 O O . SER A 1 172 ? -11.388 -14.532 21.670 1.00 91.44 172 SER A O 1
ATOM 1436 N N . VAL A 1 173 ? -10.031 -13.149 20.522 1.00 89.25 173 VAL A N 1
ATOM 1437 C CA . VAL A 1 173 ? -9.593 -14.148 19.534 1.00 89.25 173 VAL A CA 1
ATOM 1438 C C . VAL A 1 173 ? -8.814 -15.285 20.200 1.00 89.25 173 VAL A C 1
ATOM 1440 O O . VAL A 1 173 ? -9.136 -16.455 19.993 1.00 89.25 173 VAL A O 1
ATOM 1443 N N . ARG A 1 174 ? -7.843 -14.969 21.066 1.00 89.44 174 ARG A N 1
ATOM 1444 C CA . ARG A 1 174 ? -7.046 -15.965 21.799 1.00 89.44 174 ARG A CA 1
ATOM 1445 C C . ARG A 1 174 ? -7.930 -16.886 22.640 1.00 89.44 174 ARG A C 1
ATOM 1447 O O . ARG A 1 174 ? -7.787 -18.103 22.561 1.00 89.44 174 ARG A O 1
ATOM 1454 N N . ARG A 1 175 ? -8.885 -16.324 23.391 1.00 91.31 175 ARG A N 1
ATOM 1455 C CA . ARG A 1 175 ? -9.840 -17.112 24.192 1.00 91.31 175 ARG A CA 1
ATOM 1456 C C . ARG A 1 175 ? -10.673 -18.063 23.335 1.00 91.31 175 ARG A C 1
ATOM 1458 O O . ARG A 1 175 ? -10.893 -19.201 23.745 1.00 91.31 175 ARG A O 1
ATOM 1465 N N . ALA A 1 176 ? -11.126 -17.618 22.163 1.00 89.69 176 ALA A N 1
ATOM 1466 C CA . ALA A 1 176 ? -11.882 -18.461 21.240 1.00 89.69 176 ALA A CA 1
ATOM 1467 C C . ALA A 1 176 ? -11.031 -19.623 20.697 1.00 89.69 176 ALA A C 1
ATOM 1469 O O . ALA A 1 176 ? -11.487 -20.766 20.691 1.00 89.69 176 ALA A O 1
ATOM 1470 N N . ILE A 1 177 ? -9.776 -19.357 20.321 1.00 88.38 177 ILE A N 1
ATOM 1471 C CA . ILE A 1 177 ? -8.830 -20.384 19.856 1.00 88.38 177 ILE A CA 1
ATOM 1472 C C . ILE A 1 177 ? -8.567 -21.424 20.954 1.00 88.38 177 ILE A C 1
ATOM 1474 O O . ILE A 1 177 ? -8.656 -22.626 20.702 1.00 88.38 177 ILE A O 1
ATOM 1478 N N . ASP A 1 178 ? -8.290 -20.978 22.181 1.00 89.38 178 ASP A N 1
ATOM 1479 C CA . ASP A 1 178 ? -8.016 -21.870 23.314 1.00 89.38 178 ASP A CA 1
ATOM 1480 C C . ASP A 1 178 ? -9.221 -22.748 23.664 1.00 89.38 178 ASP A C 1
ATOM 1482 O O . ASP A 1 178 ? -9.061 -23.921 24.013 1.00 89.38 178 ASP A O 1
ATOM 1486 N N . LYS A 1 179 ? -10.434 -22.193 23.566 1.00 88.44 179 LYS A N 1
ATOM 1487 C CA . LYS A 1 179 ? -11.676 -22.943 23.760 1.00 88.44 179 LYS A CA 1
ATOM 1488 C C . LYS A 1 179 ? -11.833 -24.025 22.690 1.00 88.44 179 LYS A C 1
ATOM 1490 O O . LYS A 1 179 ? -11.987 -25.192 23.044 1.00 88.44 179 LYS A O 1
ATOM 1495 N N . ASN A 1 180 ? -11.698 -23.665 21.414 1.00 84.56 180 ASN A N 1
ATOM 1496 C CA . ASN A 1 180 ? -11.839 -24.607 20.301 1.00 84.56 180 ASN A CA 1
ATOM 1497 C C . ASN A 1 180 ? -10.806 -25.737 20.370 1.00 84.56 180 ASN A C 1
ATOM 1499 O O . ASN A 1 180 ? -11.132 -26.893 20.122 1.00 84.56 180 ASN A O 1
ATOM 1503 N N . ARG A 1 181 ? -9.567 -25.433 20.774 1.00 84.38 181 ARG A N 1
ATOM 1504 C CA . ARG A 1 181 ? -8.520 -26.446 20.957 1.00 84.38 181 ARG A CA 1
ATOM 1505 C C . ARG A 1 181 ? -8.855 -27.440 22.075 1.00 84.38 181 ARG A C 1
ATOM 1507 O O . ARG A 1 181 ? -8.581 -28.627 21.941 1.00 84.38 181 ARG A O 1
ATOM 1514 N N . LYS A 1 182 ? -9.445 -26.973 23.180 1.00 80.44 182 LYS A N 1
ATOM 1515 C CA . LYS A 1 182 ? -9.881 -27.847 24.284 1.00 80.44 182 LYS A CA 1
ATOM 1516 C C . LYS A 1 182 ? -11.081 -28.715 23.907 1.00 80.44 182 LYS A C 1
ATOM 1518 O O . LYS A 1 182 ? -11.204 -29.814 24.435 1.00 80.44 182 LYS A O 1
ATOM 1523 N N . GLU A 1 183 ? -11.956 -28.227 23.034 1.00 78.94 183 GLU A N 1
ATOM 1524 C CA . GLU A 1 183 ? -13.126 -28.969 22.549 1.00 78.94 183 GLU A CA 1
ATOM 1525 C C . GLU A 1 183 ? -12.748 -29.992 21.468 1.00 78.94 183 GLU A C 1
ATOM 1527 O O . GLU A 1 183 ? -13.224 -31.121 21.527 1.00 78.94 183 GLU A O 1
ATOM 1532 N N . GLY A 1 184 ? -11.820 -29.659 20.563 1.00 71.38 184 GLY A N 1
ATOM 1533 C CA . GLY A 1 184 ? -11.285 -30.600 19.570 1.00 71.38 184 GLY A CA 1
ATOM 1534 C C . GLY A 1 184 ? -10.572 -31.800 20.202 1.00 71.38 184 GLY A C 1
ATOM 1535 O O . GLY A 1 184 ? -10.808 -32.931 19.800 1.00 71.38 184 GLY A O 1
ATOM 1536 N N . ASN A 1 185 ? -9.804 -31.580 21.273 1.00 60.47 185 ASN A N 1
ATOM 1537 C CA . ASN A 1 185 ? -9.125 -32.661 21.998 1.00 60.47 185 ASN A CA 1
ATOM 1538 C C . ASN A 1 185 ? -10.065 -33.565 22.825 1.00 60.47 185 ASN A C 1
ATOM 1540 O O . ASN A 1 185 ? -9.612 -34.583 23.329 1.00 60.47 185 ASN A O 1
ATOM 1544 N N . ARG A 1 186 ? -11.343 -33.203 23.010 1.00 57.06 186 ARG A N 1
ATOM 1545 C CA . ARG A 1 186 ? -12.338 -34.030 23.727 1.00 57.06 186 ARG A CA 1
ATOM 1546 C C . ARG A 1 186 ? -13.187 -34.904 22.802 1.00 57.06 186 ARG A C 1
ATOM 1548 O O . ARG A 1 186 ? -13.966 -35.703 23.301 1.00 57.06 186 ARG A O 1
ATOM 1555 N N . GLY A 1 187 ? -13.089 -34.718 21.486 1.00 52.50 187 GLY A N 1
ATOM 1556 C CA . GLY A 1 187 ? -13.801 -35.531 20.495 1.00 52.50 187 GLY A CA 1
ATOM 1557 C C . GLY A 1 187 ? -13.024 -36.758 20.007 1.00 52.50 187 GLY A C 1
ATOM 1558 O O . GLY A 1 187 ? -13.551 -37.500 19.185 1.00 52.50 187 GLY A O 1
ATOM 1559 N N . GLU A 1 188 ? -11.788 -36.949 20.478 1.00 51.16 188 GLU A N 1
ATOM 1560 C CA . GLU A 1 188 ? -10.881 -38.037 20.073 1.00 51.16 188 GLU A CA 1
ATOM 1561 C C . GLU A 1 188 ? -10.600 -39.062 21.198 1.00 51.16 188 GLU A C 1
ATOM 1563 O O . GLU A 1 188 ? -9.797 -39.972 20.996 1.00 51.16 188 GLU A O 1
ATOM 1568 N N . GLU A 1 189 ? -11.266 -38.946 22.356 1.00 40.59 189 GLU A N 1
ATOM 1569 C CA . GLU A 1 189 ? -11.267 -39.947 23.447 1.00 40.59 189 GLU A CA 1
ATOM 1570 C C . GLU A 1 189 ? -12.592 -40.720 23.486 1.00 40.59 189 GLU A C 1
ATOM 1572 O O . GLU A 1 189 ? -12.541 -41.956 23.687 1.00 40.59 189 GLU A O 1
#

Radius of gyration: 24.52 Å; chains: 1; bounding box: 51×72×56 Å

Secondary structure (DSSP, 8-state):
-HHHHHHHHHHHHHHHHHHHHHHHHHHHHHHHHHHTTSEEEETTTTEEEEEHHHHHHHHTT-HHHHHHHHHHHHHHHHHHHHHHHHHHHHHHHHHHHHHHHHHH-S---HHHHHHHHHHHHHT--GGGS-PPPP--EEEEEEEEEETTEEEEEEEEEEETTTTEEEEEEHHHHHHHHHHHHHHHTTS--

pLDDT: mean 88.72, std 9.94, range [40.59, 98.0]

Sequence (189 aa):
MKWLKKWREHRQEEKRLKWLSALSKVFAIFDKMIRVGLVSWNDKERRVFISEPVALFFIAQGAGRWKTFLSNLYCCQMYRLQQKQWNDYIIDCQTKAVGRRRSEVAMLTKAEVERIRRTTADGISMQDVDFPTIQPFEFFVVQDVVGDKATVLWVGTYDPDTDVLDMAEWDSVRRAIDKNRKEGNRGEE

Foldseek 3Di:
DVVVVVVVVVVVVVVVVVVVVVLVVLLVVLVVCVVVPQWDADPVQLEIEHEQVRQCVQVVVDPVSNLVNVLSNVVSVLVVQLVVQVVVVLVVQLVVQLVVVVVVDVDDDPVRSVVSSVVSNVPDDSVVTDRDDQDKGKYFYFHDCDDPDTDTQKIWIARSVVRDIDMDGPVVVVVVVVVVVVVVVVVVD